Protein AF-A0A954I338-F1 (afdb_monomer)

Secondary structure (DSSP, 8-state):
------PPPPS--TTS---GGGS----THHHHHHHHHHHHHHHHHHHHHHHHHHHHHHHHHHHHHHHHHHHHHHHH-TTSS-SPPPPTTHHHHHHHHHHHHHHHHHHHHHHHHHHHHHHTTT--HHHHHHHHHHHHHHTTSTTTHHHHHHHHHHHHHHHH-HHHHHHHHHHHTT--HHHHHHHHHS--

Mean predicted aligned error: 9.6 Å

Sequence (188 aa):
MDGNDFGPPPEHNPFAAPRETQMTAANPMGLTGHVKVIGILMMVQGGLVAFMGLGMFAVAVFMFYMFQDLVQQQNANPNAFGGPGPPGGFEWFIPAMYSLMGVFLIGLAVMSIHAGARMTRFQSRTYGVVALSVGMLASLTCYCAPTSIALLIYGLIVLMNEPVQRAFRLVQDGASVEEMERAMRMPG

Nearest PDB structures (foldseek):
  7nsu-assembly1_D  TM=3.840E-01  e=4.206E+00  Escherichia coli
  3ja6-assembly1_I  TM=3.153E-01  e=2.268E+00  Escherichia coli
  2b5u-assembly2_C  TM=3.062E-01  e=2.933E+00  Escherichia coli
  6h2f-assembly1_D  TM=2.932E-01  e=3.794E+00  Aeromonas hydrophila subsp. hydrophila AL09-71
  3zx6-assembly1_B  TM=2.069E-01  e=2.268E+00  Archaeoglobus fulgidus DSM 4304

Radius of gyration: 28.79 Å; Cα contacts (8 Å, |Δi|>4): 130; chains: 1; bounding box: 59×36×111 Å

Foldseek 3Di:
DPPPCPDDPPPDDVPPDPPPVPPDVPQLVVLVVVLLVLLVLLLVLLVVLLVVLVVLLVVLVVLVVVLVVVVVVCVVPVPPDVDDDDPPPVSVVVSVVSNVSSVVSNVLSVLSNVLSVVSNVLQDLVSLVVNLVSLVVVLVPVVSVVVSVVSNVSSVVSSPDPLSVVLSVCVVVVHDPVNSVVVSPDDD

pLDDT: mean 82.21, std 11.26, range [49.06, 96.38]

Structure (mmCIF, N/CA/C/O backbone):
data_AF-A0A954I338-F1
#
_entry.id   AF-A0A954I338-F1
#
loop_
_atom_site.group_PDB
_atom_site.id
_atom_site.type_symbol
_atom_site.label_atom_id
_atom_site.label_alt_id
_atom_site.label_comp_id
_atom_site.label_asym_id
_atom_site.label_entity_id
_atom_site.label_seq_id
_atom_site.pdbx_PDB_ins_code
_atom_site.Cartn_x
_atom_site.Cartn_y
_atom_site.Cartn_z
_atom_site.occupancy
_atom_site.B_iso_or_equiv
_atom_site.auth_seq_id
_atom_site.auth_comp_id
_atom_site.auth_asym_id
_atom_site.auth_atom_id
_atom_site.pdbx_PDB_model_num
ATOM 1 N N . MET A 1 1 ? 1.990 4.165 75.186 1.00 49.97 1 MET A N 1
ATOM 2 C CA . MET A 1 1 ? 2.383 5.496 74.676 1.00 49.97 1 MET A CA 1
ATOM 3 C C . MET A 1 1 ? 2.081 5.454 73.195 1.00 49.97 1 MET A C 1
ATOM 5 O O . MET A 1 1 ? 2.945 5.098 72.407 1.00 49.97 1 MET A O 1
ATOM 9 N N . ASP A 1 2 ? 0.821 5.704 72.855 1.00 52.31 2 ASP A N 1
ATOM 10 C CA . ASP A 1 2 ? 0.303 5.522 71.500 1.00 52.31 2 ASP A CA 1
ATOM 11 C C . ASP A 1 2 ? 0.321 6.885 70.815 1.00 52.31 2 ASP A C 1
ATOM 13 O O . ASP A 1 2 ? -0.617 7.669 70.89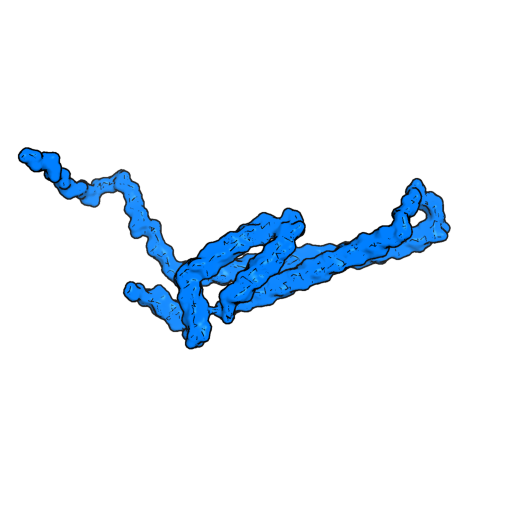3 1.00 52.31 2 ASP A O 1
ATOM 17 N N . GLY A 1 3 ? 1.488 7.220 70.266 1.00 57.88 3 GLY A N 1
ATOM 18 C CA . GLY A 1 3 ? 1.794 8.529 69.697 1.00 57.88 3 GLY A CA 1
ATOM 19 C C . GLY A 1 3 ? 1.644 8.568 68.184 1.00 57.88 3 GLY A C 1
ATOM 20 O O . GLY A 1 3 ? 2.624 8.854 67.515 1.00 57.88 3 GLY A O 1
ATOM 21 N N . ASN A 1 4 ? 0.455 8.280 67.651 1.00 64.38 4 ASN A N 1
ATOM 22 C CA . ASN A 1 4 ? 0.131 8.485 66.233 1.00 64.38 4 ASN A CA 1
ATOM 23 C C . ASN A 1 4 ? -1.295 9.037 66.089 1.00 64.38 4 ASN A C 1
ATOM 25 O O . ASN A 1 4 ? -2.149 8.434 65.447 1.00 64.38 4 ASN A O 1
ATOM 29 N N . ASP A 1 5 ? -1.547 10.190 66.706 1.00 66.25 5 ASP A N 1
ATOM 30 C CA . ASP A 1 5 ? -2.744 10.995 66.451 1.00 66.25 5 ASP A CA 1
ATOM 31 C C . ASP A 1 5 ? -2.420 12.021 65.355 1.00 66.25 5 ASP A C 1
ATOM 33 O O . ASP A 1 5 ? -2.218 13.213 65.593 1.00 66.25 5 ASP A O 1
ATOM 37 N N . PHE A 1 6 ? -2.246 11.521 64.129 1.00 68.00 6 PHE A N 1
ATOM 38 C CA . PHE A 1 6 ? -2.236 12.378 62.951 1.00 68.00 6 PHE A CA 1
ATOM 39 C C . PHE A 1 6 ? -3.692 12.700 62.635 1.00 68.00 6 PHE A C 1
ATOM 41 O O . PHE A 1 6 ? -4.396 11.900 62.018 1.00 68.00 6 PHE A O 1
ATOM 48 N N . GLY A 1 7 ? -4.137 13.863 63.111 1.00 74.44 7 GLY A N 1
ATOM 49 C CA . GLY A 1 7 ? -5.461 14.397 62.819 1.00 74.44 7 GLY A CA 1
ATOM 50 C C . GLY A 1 7 ? -5.768 14.400 61.314 1.00 74.44 7 GLY A C 1
ATOM 51 O O . GLY A 1 7 ? -4.854 14.335 60.483 1.00 74.44 7 GLY A O 1
ATOM 52 N N . PRO A 1 8 ? -7.059 14.461 60.943 1.00 76.44 8 PRO A N 1
ATOM 53 C CA . PRO A 1 8 ? -7.469 14.396 59.550 1.00 76.44 8 PRO A CA 1
ATOM 54 C C . PRO A 1 8 ? -6.736 15.475 58.739 1.00 76.44 8 PRO A C 1
ATOM 56 O O . PRO A 1 8 ? -6.623 16.616 59.200 1.00 76.44 8 PRO A O 1
ATOM 59 N N . PRO A 1 9 ? -6.203 15.130 57.554 1.00 69.94 9 PRO A N 1
ATOM 60 C CA . PRO A 1 9 ? -5.480 16.088 56.738 1.00 69.94 9 PRO A CA 1
ATOM 61 C C . PRO A 1 9 ? -6.384 17.293 56.433 1.00 69.94 9 PRO A C 1
ATOM 63 O O . PRO A 1 9 ? -7.580 17.107 56.190 1.00 69.94 9 PRO A O 1
ATOM 66 N N . PRO A 1 10 ? -5.837 18.523 56.446 1.00 70.44 10 PRO A N 1
ATOM 67 C CA . PRO A 1 10 ? -6.611 19.730 56.198 1.00 70.44 10 PRO A CA 1
ATOM 68 C C . PRO A 1 10 ? -7.316 19.635 54.842 1.00 70.44 10 PRO A C 1
ATOM 70 O O . PRO A 1 10 ? -6.694 19.359 53.815 1.00 70.44 10 PRO A O 1
ATOM 73 N N . GLU A 1 11 ? -8.628 19.872 54.859 1.00 75.19 11 GLU A N 1
ATOM 74 C CA . GLU A 1 11 ? -9.567 19.640 53.750 1.00 75.19 11 GLU A CA 1
ATOM 75 C C . GLU A 1 11 ? -9.272 20.500 52.506 1.00 75.19 11 GLU A C 1
ATOM 77 O O . GLU A 1 11 ? -9.770 20.244 51.411 1.00 75.19 11 GLU A O 1
ATOM 82 N N . HIS A 1 12 ? -8.409 21.504 52.653 1.00 76.62 12 HIS A N 1
ATOM 83 C CA . HIS A 1 12 ? -8.066 22.448 51.606 1.00 76.62 12 HIS A CA 1
ATOM 84 C C . HIS A 1 12 ? -6.550 22.653 51.535 1.00 76.62 12 HIS A C 1
ATOM 86 O O . HIS A 1 12 ? -6.007 23.610 52.084 1.00 76.62 12 HIS A O 1
ATOM 92 N N . ASN A 1 13 ? -5.847 21.734 50.867 1.00 78.75 13 ASN A N 1
ATOM 93 C CA . ASN A 1 13 ? -4.453 21.942 50.486 1.00 78.75 13 ASN A CA 1
ATOM 94 C C . ASN A 1 13 ? -4.388 22.416 49.019 1.00 78.75 13 ASN A C 1
ATOM 96 O O . ASN A 1 13 ? -4.509 21.584 48.117 1.00 78.75 13 ASN A O 1
ATOM 100 N N . PRO A 1 14 ? -4.175 23.719 48.756 1.00 75.19 14 PRO A N 1
ATOM 101 C CA . PRO A 1 14 ? -4.086 24.266 47.398 1.00 75.19 14 PRO A CA 1
ATOM 102 C C . PRO A 1 14 ? -2.833 23.805 46.632 1.00 75.19 14 PRO A C 1
ATOM 104 O O . PRO A 1 14 ? -2.740 24.028 45.429 1.00 75.19 14 PRO A O 1
ATOM 107 N N . PHE A 1 15 ? -1.888 23.148 47.313 1.00 73.19 15 PHE A N 1
ATOM 108 C CA . PHE A 1 15 ? -0.693 22.536 46.727 1.00 73.19 15 PHE A CA 1
ATOM 109 C C . PHE A 1 15 ? -0.765 21.005 46.688 1.00 73.19 15 PHE A C 1
ATOM 111 O O . PHE A 1 15 ? 0.232 20.354 46.373 1.00 73.19 15 PHE A O 1
ATOM 118 N N . ALA A 1 16 ? -1.916 20.403 47.010 1.00 71.00 16 ALA A N 1
ATOM 119 C CA . ALA A 1 16 ? -2.114 18.990 46.730 1.00 71.00 16 ALA A CA 1
ATOM 120 C C . ALA A 1 16 ? -1.969 18.784 45.219 1.00 71.00 16 ALA A C 1
ATOM 122 O O . ALA A 1 16 ? -2.628 19.474 44.436 1.00 71.00 16 ALA A O 1
ATOM 123 N N . ALA A 1 17 ? -1.102 17.848 44.816 1.00 64.44 17 ALA A N 1
ATOM 124 C CA . ALA A 1 17 ? -1.032 17.422 43.426 1.00 64.44 17 ALA A CA 1
ATOM 125 C C . ALA A 1 17 ? -2.469 17.148 42.952 1.00 64.44 17 ALA A C 1
ATOM 127 O O . ALA A 1 17 ? -3.217 16.509 43.708 1.00 64.44 17 ALA A O 1
ATOM 128 N N . PRO A 1 18 ? -2.887 17.662 41.776 1.00 61.44 18 PRO A N 1
ATOM 129 C CA . PRO A 1 18 ? -4.212 17.393 41.241 1.00 61.44 18 PRO A CA 1
ATOM 130 C C . PRO A 1 18 ? -4.467 15.900 41.385 1.00 61.44 18 PRO A C 1
ATOM 132 O O . PRO A 1 18 ? -3.672 15.106 40.883 1.00 61.44 18 PRO A O 1
ATOM 135 N N . ARG A 1 19 ? -5.487 15.517 42.164 1.00 57.59 19 ARG A N 1
ATOM 136 C CA . ARG A 1 19 ? -5.787 14.104 42.401 1.00 57.59 19 ARG A CA 1
ATOM 137 C C . ARG A 1 19 ? -5.846 13.431 41.030 1.00 57.59 19 ARG A C 1
ATOM 139 O O . ARG A 1 19 ? -6.712 13.770 40.225 1.00 57.59 19 ARG A O 1
ATOM 146 N N . GLU A 1 20 ? -4.942 12.485 40.771 1.00 53.25 20 GLU A N 1
ATOM 147 C CA . GLU A 1 20 ? -4.900 11.706 39.520 1.00 53.25 20 GLU A CA 1
ATOM 148 C C . GLU A 1 20 ? -6.253 11.043 39.208 1.00 53.25 20 GLU A C 1
ATOM 150 O O . GLU A 1 20 ? -6.546 10.703 38.068 1.00 53.25 20 GLU A O 1
ATOM 155 N N . THR A 1 21 ? -7.139 10.962 40.201 1.00 52.84 21 THR A N 1
ATOM 156 C CA . THR A 1 21 ? -8.540 10.547 40.106 1.00 52.84 21 THR A CA 1
ATOM 157 C C . THR A 1 21 ? -9.407 11.394 39.158 1.00 52.84 21 THR A C 1
ATOM 159 O O . THR A 1 21 ? -10.549 11.022 38.898 1.00 52.84 21 THR A O 1
ATOM 162 N N . GLN A 1 22 ? -8.902 12.515 38.632 1.00 49.06 22 GLN A N 1
ATOM 163 C CA . GLN A 1 22 ? -9.589 13.351 37.640 1.00 49.06 22 GLN A CA 1
ATOM 164 C C . GLN A 1 22 ? -8.770 13.660 36.379 1.00 49.06 22 GLN A C 1
ATOM 166 O O . GLN A 1 22 ? -9.199 14.485 35.568 1.00 49.06 22 GLN A O 1
ATOM 171 N N . MET A 1 23 ? -7.695 12.913 36.092 1.00 50.44 23 MET A N 1
ATOM 172 C CA . MET A 1 23 ? -7.423 12.609 34.683 1.00 50.44 23 MET A CA 1
ATOM 173 C C . MET A 1 23 ? -8.509 11.641 34.238 1.00 50.44 23 MET A C 1
ATOM 175 O O . MET A 1 23 ? -8.325 10.436 34.251 1.00 50.44 23 MET A O 1
ATOM 179 N N . THR A 1 24 ? -9.669 12.244 33.963 1.00 50.09 24 THR A N 1
ATOM 180 C CA . THR A 1 24 ? -10.805 11.757 33.194 1.00 50.09 24 THR A CA 1
ATOM 181 C C . THR A 1 24 ? -10.938 10.240 33.175 1.00 50.09 24 THR A C 1
ATOM 183 O O . THR A 1 24 ? -10.159 9.541 32.535 1.00 50.09 24 THR A O 1
ATOM 186 N N . ALA A 1 25 ? -12.043 9.738 33.732 1.00 51.81 25 ALA A N 1
ATOM 187 C CA . ALA A 1 25 ? -12.770 8.672 33.059 1.00 51.81 25 ALA A CA 1
ATOM 188 C C . ALA A 1 25 ? -12.932 9.117 31.596 1.00 51.81 25 ALA A C 1
ATOM 190 O O . ALA A 1 25 ? -13.860 9.848 31.251 1.00 51.81 25 ALA A O 1
ATOM 191 N N . ALA A 1 26 ? -11.913 8.827 30.784 1.00 55.72 26 ALA A N 1
ATOM 192 C CA . ALA A 1 26 ? -11.808 9.197 29.399 1.00 55.72 26 ALA A CA 1
ATOM 193 C C . ALA A 1 26 ? -13.026 8.540 28.803 1.00 55.72 26 ALA A C 1
ATOM 195 O O . ALA A 1 26 ? -13.129 7.315 28.834 1.00 55.72 26 ALA A O 1
ATOM 196 N N . ASN A 1 27 ? -13.991 9.388 28.447 1.00 56.09 27 ASN A N 1
ATOM 197 C CA . ASN A 1 27 ? -15.335 9.022 28.047 1.00 56.09 27 ASN A CA 1
ATOM 198 C C . ASN A 1 27 ? -15.243 7.689 27.290 1.00 56.09 27 ASN A C 1
ATOM 200 O O . ASN A 1 27 ? -14.584 7.678 26.250 1.00 56.09 27 ASN A O 1
ATOM 204 N N . PRO A 1 28 ? -15.757 6.556 27.806 1.00 55.78 28 PRO A N 1
ATOM 205 C CA . PRO A 1 28 ? -15.466 5.235 27.233 1.00 55.78 28 PRO A CA 1
ATOM 206 C C . PRO A 1 28 ? -15.895 5.142 25.757 1.00 55.78 28 PRO A C 1
ATOM 208 O O . PRO A 1 28 ? -15.362 4.347 24.985 1.00 55.78 28 PRO A O 1
ATOM 211 N N . MET A 1 29 ? -16.778 6.051 25.329 1.00 55.59 29 MET A N 1
ATOM 212 C CA . MET A 1 29 ? -17.158 6.275 23.935 1.00 55.59 29 MET A CA 1
ATOM 213 C C . MET A 1 29 ? -16.014 6.809 23.041 1.00 55.59 29 MET A C 1
ATOM 215 O O . MET A 1 29 ? -15.978 6.503 21.850 1.00 55.59 29 MET A O 1
ATOM 219 N N . GLY A 1 30 ? -15.037 7.544 23.579 1.00 61.81 30 GLY A N 1
ATOM 220 C CA . GLY A 1 30 ? -13.923 8.149 22.836 1.00 61.81 30 GLY A CA 1
ATOM 221 C C . GLY A 1 30 ? -12.941 7.143 22.224 1.00 61.81 30 GLY A C 1
ATOM 222 O O . GLY A 1 30 ? -12.356 7.415 21.171 1.00 61.81 30 GLY A O 1
ATOM 223 N N . LEU A 1 31 ? -12.804 5.949 22.815 1.00 69.00 31 LEU A N 1
ATOM 224 C CA . LEU A 1 31 ? -11.935 4.901 22.267 1.00 69.00 31 LEU A CA 1
ATOM 225 C C . LEU A 1 31 ? -12.522 4.212 21.031 1.00 69.00 31 LEU A C 1
ATOM 227 O O . LEU A 1 31 ? -11.775 3.802 20.147 1.00 69.00 31 LEU A O 1
ATOM 231 N N . THR A 1 32 ? -13.846 4.120 20.908 1.00 69.69 32 THR A N 1
ATOM 232 C CA . THR A 1 32 ? -14.458 3.555 19.690 1.00 69.69 32 THR A CA 1
ATOM 233 C C . THR A 1 32 ? -14.261 4.469 18.479 1.00 69.69 32 THR A C 1
ATOM 235 O O . THR A 1 32 ? -14.070 3.989 17.359 1.00 69.69 32 THR A O 1
ATOM 238 N N . GLY A 1 33 ? -14.176 5.785 18.709 1.00 76.69 33 GLY A N 1
ATOM 239 C CA . GLY A 1 33 ? -13.801 6.765 17.691 1.00 76.69 33 GLY A CA 1
ATOM 240 C C . GLY A 1 33 ? -12.395 6.541 17.122 1.00 76.69 33 GLY A C 1
ATOM 241 O O . GLY A 1 33 ? -12.183 6.746 15.927 1.00 76.69 33 GLY A O 1
ATOM 242 N N . HIS A 1 34 ? -11.454 6.035 17.928 1.00 81.19 34 HIS A N 1
ATOM 243 C CA . HIS A 1 34 ? -10.084 5.755 17.480 1.00 81.19 34 HIS A CA 1
ATOM 244 C C . HIS A 1 34 ? -10.013 4.661 16.408 1.00 81.19 34 HIS A C 1
ATOM 246 O O . HIS A 1 34 ? -9.170 4.734 15.514 1.00 81.19 34 HIS A O 1
ATOM 252 N N . VAL A 1 35 ? -10.926 3.684 16.422 1.00 79.94 35 VAL A N 1
ATOM 253 C CA . VAL A 1 35 ? -10.952 2.623 15.398 1.00 79.94 35 VAL A CA 1
ATOM 254 C C . VAL A 1 35 ? -11.208 3.211 14.006 1.00 79.94 35 VAL A C 1
ATOM 256 O O . VAL A 1 35 ? -10.574 2.800 13.032 1.00 79.94 35 VAL A O 1
ATOM 259 N N . LYS A 1 36 ? -12.076 4.229 13.906 1.00 83.88 36 LYS A N 1
ATOM 260 C CA . LYS A 1 36 ? -12.317 4.945 12.643 1.00 83.88 36 LYS A CA 1
ATOM 261 C C . LYS A 1 36 ? -11.076 5.705 12.180 1.00 83.88 36 LYS A C 1
ATOM 263 O O . LYS A 1 36 ? -10.766 5.667 10.993 1.00 83.88 36 LYS A O 1
ATOM 268 N N . VAL A 1 37 ? -10.348 6.339 13.102 1.00 86.81 37 VAL A N 1
ATOM 269 C CA . VAL A 1 37 ? -9.094 7.047 12.787 1.00 86.81 37 VAL A CA 1
ATOM 270 C C . VAL A 1 37 ? -8.067 6.079 12.197 1.00 86.81 37 VAL A C 1
ATOM 272 O O . VAL A 1 37 ? -7.495 6.370 11.152 1.00 86.81 37 VAL A O 1
ATOM 275 N N . ILE A 1 38 ? -7.897 4.895 12.792 1.00 84.81 38 ILE A N 1
ATOM 276 C CA . ILE A 1 38 ? -6.990 3.858 12.270 1.00 84.81 38 ILE A CA 1
ATOM 277 C C . ILE A 1 38 ? -7.399 3.419 10.866 1.00 84.81 38 ILE A C 1
ATOM 279 O O . ILE A 1 38 ? -6.548 3.326 9.984 1.00 84.81 38 ILE A O 1
ATOM 283 N N . GLY A 1 39 ? -8.696 3.189 10.642 1.00 85.06 39 GLY A N 1
ATOM 284 C CA . GLY A 1 39 ? -9.215 2.829 9.323 1.00 85.06 39 GLY A CA 1
ATOM 285 C C . GLY A 1 39 ? -8.897 3.886 8.261 1.00 85.06 39 GLY A C 1
ATOM 286 O O . GLY A 1 39 ? -8.438 3.542 7.173 1.00 85.06 39 GLY A O 1
ATOM 287 N N . ILE A 1 40 ? -9.069 5.171 8.593 1.00 88.38 40 ILE A N 1
ATOM 288 C CA . ILE A 1 40 ? -8.736 6.292 7.699 1.00 88.38 40 ILE A CA 1
ATOM 289 C C . ILE A 1 40 ? -7.229 6.343 7.436 1.00 88.38 40 ILE A C 1
ATOM 291 O O . ILE A 1 40 ? -6.819 6.443 6.282 1.00 88.38 40 ILE A O 1
ATOM 295 N N . LEU A 1 41 ? -6.397 6.227 8.473 1.00 86.88 41 LEU A N 1
ATOM 296 C CA . LEU A 1 41 ? -4.940 6.234 8.320 1.00 86.88 41 LEU A CA 1
ATOM 297 C C . LEU A 1 41 ? -4.451 5.076 7.437 1.00 86.88 41 LEU A C 1
ATOM 299 O O . LEU A 1 41 ? -3.587 5.282 6.586 1.00 86.88 41 LEU A O 1
ATOM 303 N N . MET A 1 42 ? -5.050 3.888 7.567 1.00 86.00 42 MET A N 1
ATOM 304 C CA . MET A 1 42 ? -4.780 2.753 6.678 1.00 86.00 42 MET A CA 1
ATOM 305 C C . MET A 1 42 ? -5.172 3.037 5.225 1.00 86.00 42 MET A C 1
ATOM 307 O O . MET A 1 42 ? -4.415 2.698 4.316 1.00 86.00 42 MET A O 1
ATOM 3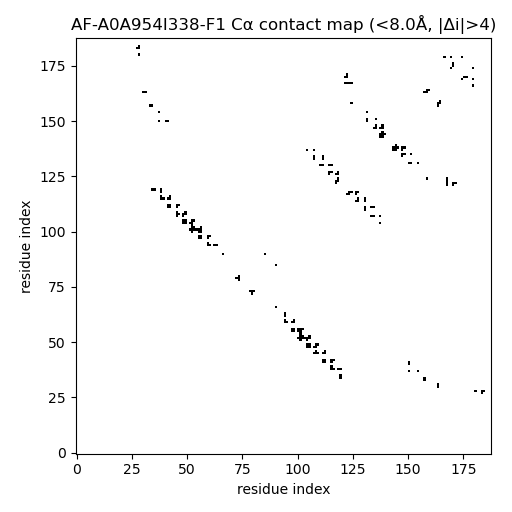11 N N . MET A 1 43 ? -6.324 3.674 4.988 1.00 89.06 43 MET A N 1
ATOM 312 C CA . MET A 1 43 ? -6.735 4.063 3.635 1.00 89.06 43 MET A CA 1
ATOM 313 C C . MET A 1 43 ? -5.785 5.096 3.027 1.00 89.06 43 MET A C 1
ATOM 315 O O . MET A 1 43 ? -5.405 4.956 1.867 1.00 89.06 43 MET A O 1
ATOM 319 N N . VAL A 1 44 ? -5.369 6.100 3.805 1.00 91.12 44 VAL A N 1
ATOM 320 C CA . VAL A 1 44 ? -4.421 7.133 3.358 1.00 91.12 44 VAL A CA 1
ATOM 321 C C . VAL A 1 44 ? -3.067 6.510 3.030 1.00 91.12 44 VAL A C 1
ATOM 323 O O . VAL A 1 44 ? -2.523 6.770 1.959 1.00 91.12 44 VAL A O 1
ATOM 326 N N . GLN A 1 45 ? -2.545 5.638 3.896 1.00 89.00 45 GLN A N 1
ATOM 327 C CA . GLN A 1 45 ? -1.296 4.928 3.625 1.00 89.00 45 GLN A CA 1
ATOM 328 C C . GLN A 1 45 ? -1.412 4.035 2.383 1.00 89.00 45 GLN A C 1
ATOM 330 O O . GLN A 1 45 ? -0.530 4.074 1.527 1.00 89.00 45 GLN A O 1
ATOM 335 N N . GLY A 1 46 ? -2.511 3.289 2.235 1.00 89.44 46 GLY A N 1
ATOM 336 C CA . GLY A 1 46 ? -2.787 2.512 1.026 1.00 89.44 46 GLY A CA 1
ATOM 337 C C . GLY A 1 46 ? -2.826 3.387 -0.230 1.00 89.44 46 GLY A C 1
ATOM 338 O O . GLY A 1 46 ? -2.234 3.028 -1.241 1.00 89.44 46 GLY A O 1
ATOM 339 N N . GLY A 1 47 ? -3.438 4.571 -0.153 1.00 92.00 47 GLY A N 1
ATOM 340 C CA . GLY A 1 47 ? -3.466 5.546 -1.245 1.00 92.00 47 GLY A CA 1
ATOM 341 C C . GLY A 1 47 ? -2.080 6.073 -1.627 1.00 92.00 47 GLY A C 1
ATOM 342 O O . GLY A 1 47 ? -1.751 6.127 -2.810 1.00 92.00 47 GLY A O 1
ATOM 343 N N . LEU A 1 48 ? -1.235 6.399 -0.645 1.00 90.75 48 LEU A N 1
ATOM 344 C CA . LEU A 1 48 ? 0.146 6.834 -0.891 1.00 90.75 48 LEU A CA 1
ATOM 345 C C . LEU A 1 48 ? 0.989 5.721 -1.534 1.00 90.75 48 LEU A C 1
ATOM 347 O O . LEU A 1 48 ? 1.728 5.982 -2.483 1.00 90.75 48 LEU A O 1
ATOM 351 N N . VAL A 1 49 ? 0.837 4.474 -1.072 1.00 90.25 49 VAL A N 1
ATOM 352 C CA . VAL A 1 49 ? 1.510 3.307 -1.669 1.00 90.25 49 VAL A CA 1
ATOM 353 C C . VAL A 1 49 ? 0.999 3.048 -3.089 1.00 90.25 49 VAL A C 1
ATOM 355 O O . VAL A 1 49 ? 1.807 2.768 -3.974 1.00 90.25 49 VAL A O 1
ATOM 358 N N . ALA A 1 50 ? -0.306 3.207 -3.344 1.00 94.12 50 ALA A N 1
ATOM 359 C CA . ALA A 1 50 ? -0.871 3.108 -4.691 1.00 94.12 50 ALA A CA 1
ATOM 360 C C . ALA A 1 50 ? -0.257 4.154 -5.626 1.00 94.12 50 ALA A C 1
ATOM 362 O O . ALA A 1 50 ? 0.137 3.820 -6.740 1.00 94.12 50 ALA A O 1
ATOM 363 N N . PHE A 1 51 ? -0.146 5.403 -5.166 1.00 94.75 51 PHE A N 1
ATOM 364 C CA . PHE A 1 51 ? 0.421 6.494 -5.955 1.00 94.75 51 PHE A CA 1
ATOM 365 C C . PHE A 1 51 ? 1.903 6.256 -6.271 1.00 94.75 51 PHE A C 1
ATOM 367 O O . PHE A 1 51 ? 2.329 6.428 -7.411 1.00 94.75 51 PHE A O 1
ATOM 374 N N . MET A 1 52 ? 2.677 5.783 -5.290 1.00 92.25 52 MET A N 1
ATOM 375 C CA . MET A 1 52 ? 4.076 5.397 -5.487 1.00 92.25 52 MET A CA 1
ATOM 376 C C . MET A 1 52 ? 4.217 4.224 -6.468 1.00 92.25 52 MET A C 1
ATOM 378 O O . MET A 1 52 ? 5.035 4.290 -7.384 1.00 92.25 52 MET A O 1
ATOM 382 N N . GLY A 1 53 ? 3.409 3.170 -6.310 1.00 93.00 53 GLY A N 1
ATOM 383 C CA . GLY A 1 53 ? 3.405 2.011 -7.208 1.00 93.00 53 GLY A CA 1
ATOM 384 C C . GLY A 1 53 ? 3.020 2.387 -8.639 1.00 93.00 53 GLY A C 1
ATOM 385 O O . GLY A 1 53 ? 3.676 1.957 -9.586 1.00 93.00 53 GLY A O 1
ATOM 386 N N . LEU A 1 54 ? 2.021 3.260 -8.795 1.00 95.81 54 LEU A N 1
ATOM 387 C CA . LEU A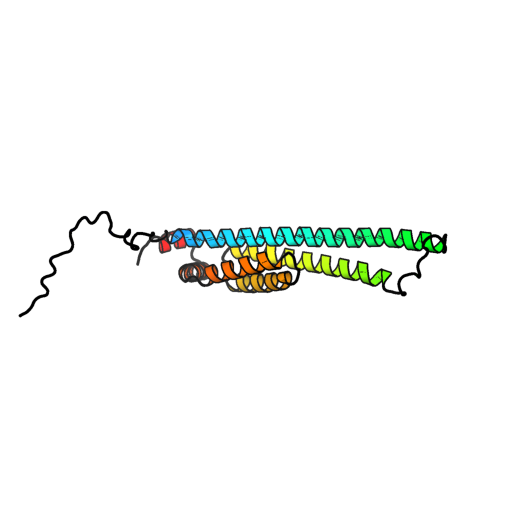 1 54 ? 1.613 3.811 -10.086 1.00 95.81 54 LEU A CA 1
ATOM 388 C C . LEU A 1 54 ? 2.725 4.657 -10.718 1.00 95.81 54 LEU A C 1
ATOM 390 O O . LEU A 1 54 ? 2.999 4.506 -11.905 1.00 95.81 54 LEU A O 1
ATOM 394 N N . GLY A 1 55 ? 3.398 5.501 -9.931 1.00 94.75 55 GLY A N 1
ATOM 395 C CA . GLY A 1 55 ? 4.549 6.281 -10.384 1.00 94.75 55 GLY A CA 1
ATOM 396 C C . GLY A 1 55 ? 5.703 5.394 -10.857 1.00 94.75 55 GLY A C 1
ATOM 397 O O . GLY A 1 55 ? 6.227 5.603 -11.948 1.00 94.75 55 GLY A O 1
ATOM 398 N N . MET A 1 56 ? 6.053 4.353 -10.094 1.00 93.19 56 MET A N 1
ATOM 399 C CA . MET A 1 56 ? 7.073 3.376 -10.499 1.00 93.19 56 MET A CA 1
ATOM 400 C C . MET A 1 56 ? 6.683 2.617 -11.768 1.00 93.19 56 MET A C 1
ATOM 402 O O . MET A 1 56 ? 7.522 2.419 -12.644 1.00 93.19 56 MET A O 1
ATOM 406 N N . PHE A 1 57 ? 5.414 2.229 -11.896 1.00 95.94 57 PHE A N 1
ATOM 407 C CA . PHE A 1 57 ? 4.912 1.582 -13.103 1.00 95.94 57 PHE A CA 1
ATOM 408 C C . PHE A 1 57 ? 4.985 2.517 -14.320 1.00 95.94 57 PHE A C 1
ATOM 410 O O . PHE A 1 57 ? 5.458 2.110 -15.379 1.00 95.94 57 PHE A O 1
ATOM 417 N N . ALA A 1 58 ? 4.595 3.786 -14.164 1.00 96.19 58 ALA A N 1
ATOM 418 C CA . ALA A 1 58 ? 4.694 4.791 -15.220 1.00 96.19 58 ALA A CA 1
ATOM 419 C C . ALA A 1 58 ? 6.150 5.029 -15.652 1.00 96.19 58 ALA A C 1
ATOM 421 O O . ALA A 1 58 ? 6.428 5.075 -16.850 1.00 96.19 58 ALA A O 1
ATOM 422 N N . VAL A 1 59 ? 7.088 5.109 -14.700 1.00 94.81 59 VAL A N 1
ATOM 423 C CA . VAL A 1 59 ? 8.528 5.206 -14.992 1.00 94.81 59 VAL A CA 1
ATOM 424 C C . VAL A 1 59 ? 9.025 3.964 -15.729 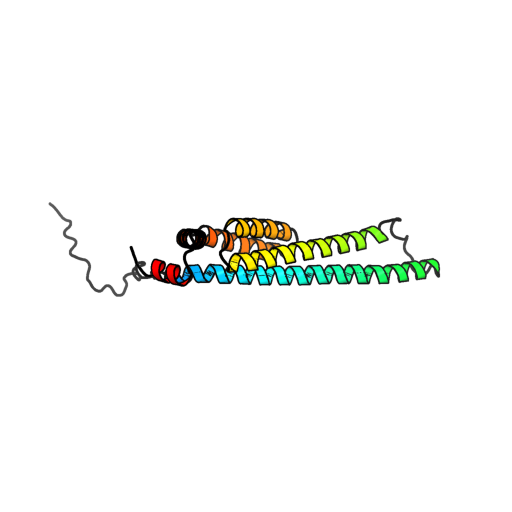1.00 94.81 59 VAL A C 1
ATOM 426 O O . VAL A 1 59 ? 9.766 4.106 -16.695 1.00 94.81 59 VAL A O 1
ATOM 429 N N . ALA A 1 60 ? 8.595 2.760 -15.341 1.00 95.69 60 ALA A N 1
ATOM 430 C CA . ALA A 1 60 ? 8.977 1.529 -16.034 1.00 95.69 60 ALA A CA 1
ATOM 431 C C . ALA A 1 60 ? 8.501 1.522 -17.498 1.00 95.69 60 ALA A C 1
ATOM 433 O O . ALA A 1 60 ? 9.277 1.198 -18.396 1.00 95.69 60 ALA A O 1
ATOM 434 N N . VAL A 1 61 ? 7.254 1.939 -17.750 1.00 95.50 61 VAL A N 1
ATOM 435 C CA . VAL A 1 61 ? 6.699 2.075 -19.108 1.00 95.50 61 VAL A CA 1
ATOM 436 C C . VAL A 1 61 ? 7.448 3.149 -19.902 1.00 95.50 61 VAL A C 1
ATOM 438 O O . VAL A 1 61 ? 7.802 2.926 -21.056 1.00 95.50 61 VAL A O 1
ATOM 441 N N . PHE A 1 62 ? 7.741 4.296 -19.288 1.00 96.38 62 PHE A N 1
ATOM 442 C CA . PHE A 1 62 ? 8.495 5.370 -19.932 1.00 96.38 62 PHE A CA 1
ATOM 443 C C . PHE A 1 62 ? 9.928 4.941 -20.286 1.00 96.38 62 PHE A C 1
ATOM 445 O O . PHE A 1 62 ? 10.366 5.139 -21.419 1.00 96.38 62 PHE A O 1
ATOM 452 N N . MET A 1 63 ? 10.639 4.295 -19.354 1.00 94.00 63 MET A N 1
ATOM 453 C CA . MET A 1 63 ? 11.973 3.744 -19.604 1.00 94.00 63 MET A CA 1
ATOM 454 C C . MET A 1 63 ? 11.947 2.702 -20.719 1.00 94.00 63 MET A C 1
ATOM 456 O O . MET A 1 63 ? 12.872 2.679 -21.522 1.00 94.00 63 MET A O 1
ATOM 460 N N . PHE A 1 64 ? 10.899 1.879 -20.805 1.00 93.56 64 PHE A N 1
ATOM 461 C CA . PHE A 1 64 ? 10.756 0.895 -21.875 1.00 93.56 64 PHE A CA 1
ATOM 462 C C . PHE A 1 64 ? 10.718 1.553 -23.264 1.00 93.56 64 PHE A C 1
ATOM 464 O O . PHE A 1 64 ? 11.469 1.147 -24.148 1.00 93.56 64 PHE A O 1
ATOM 471 N N . TYR A 1 65 ? 9.918 2.611 -23.446 1.00 95.06 65 TYR A N 1
ATOM 472 C CA . TYR A 1 65 ? 9.884 3.359 -24.710 1.00 95.06 65 TYR A CA 1
ATOM 473 C C . TYR A 1 65 ? 11.207 4.076 -25.007 1.00 95.06 65 TYR A C 1
ATOM 475 O O . TYR A 1 65 ? 11.681 4.047 -26.141 1.00 95.06 65 TYR A O 1
ATOM 483 N N . MET A 1 66 ? 11.832 4.679 -23.991 1.00 93.69 66 MET A N 1
ATOM 484 C CA . MET A 1 66 ? 13.113 5.373 -24.152 1.00 93.69 66 MET A CA 1
ATOM 485 C C . MET A 1 66 ? 14.250 4.410 -24.534 1.00 93.69 66 MET A C 1
ATOM 487 O O . MET A 1 66 ? 15.083 4.742 -25.374 1.00 93.69 66 MET A O 1
ATOM 491 N N . PHE A 1 67 ? 14.280 3.206 -23.954 1.00 90.69 67 PHE A N 1
ATOM 492 C CA . PHE A 1 67 ? 15.281 2.189 -24.287 1.00 90.69 67 PHE A CA 1
ATOM 493 C C . PHE A 1 67 ? 15.150 1.695 -25.728 1.00 90.69 67 PHE A C 1
ATOM 495 O O . PHE A 1 67 ? 16.169 1.482 -26.379 1.00 90.69 67 PHE A O 1
ATOM 502 N N . GLN A 1 68 ? 13.928 1.543 -26.248 1.00 91.25 68 GLN A N 1
ATOM 503 C CA . GLN A 1 68 ? 13.731 1.150 -27.646 1.00 91.25 68 GLN A CA 1
ATOM 504 C C . GLN A 1 68 ? 14.328 2.171 -28.621 1.00 91.25 68 GLN A C 1
ATOM 506 O O . GLN A 1 68 ? 14.991 1.774 -29.580 1.00 91.25 68 GLN A O 1
ATOM 511 N N . ASP A 1 69 ? 14.154 3.467 -28.346 1.00 92.19 69 ASP A N 1
ATOM 512 C CA . ASP A 1 69 ? 14.739 4.533 -29.164 1.00 92.19 69 ASP A CA 1
ATOM 513 C C . ASP A 1 69 ? 16.274 4.539 -29.069 1.00 92.19 69 ASP A C 1
ATOM 515 O O . ASP A 1 69 ? 16.963 4.610 -30.086 1.00 92.19 69 ASP A O 1
ATOM 519 N N . LEU A 1 70 ? 16.831 4.343 -27.867 1.00 88.81 70 LEU A N 1
ATOM 520 C CA . LEU A 1 70 ? 18.282 4.232 -27.675 1.00 88.81 70 LEU A CA 1
ATOM 521 C C . LEU A 1 70 ? 18.886 3.050 -28.442 1.00 88.81 70 LEU A C 1
ATOM 523 O O . LEU A 1 70 ? 19.903 3.210 -29.116 1.00 88.81 70 LEU A O 1
ATOM 527 N N . VAL A 1 71 ? 18.253 1.875 -28.378 1.00 87.88 71 VAL A N 1
ATOM 528 C CA . VAL A 1 71 ? 18.700 0.679 -29.110 1.00 87.88 71 VAL A CA 1
ATOM 529 C C . VAL A 1 71 ? 18.637 0.925 -30.619 1.00 87.88 71 VAL A C 1
ATOM 531 O O . VAL A 1 71 ? 19.552 0.545 -31.353 1.00 87.88 71 VAL A O 1
ATOM 534 N N . GLN A 1 72 ? 17.596 1.603 -31.104 1.00 91.00 72 GLN A N 1
ATOM 535 C CA . GLN A 1 72 ? 17.486 1.967 -32.514 1.00 91.00 72 GLN A CA 1
ATOM 536 C C . GLN A 1 72 ? 18.579 2.963 -32.939 1.00 91.00 72 GLN A C 1
ATOM 538 O O . GLN A 1 72 ? 19.190 2.781 -33.995 1.00 91.00 72 GLN A O 1
ATOM 543 N N . GLN A 1 73 ? 18.886 3.962 -32.108 1.00 89.62 73 GLN A N 1
ATOM 544 C CA . GLN A 1 73 ? 19.963 4.925 -32.359 1.00 89.62 73 GLN A CA 1
ATOM 545 C C . GLN A 1 73 ? 21.351 4.276 -32.319 1.00 89.62 73 GLN A C 1
ATOM 547 O O . GLN A 1 73 ? 22.193 4.589 -33.160 1.00 89.62 73 GLN A O 1
ATOM 552 N N . GLN A 1 74 ? 21.586 3.331 -31.406 1.00 87.94 74 GLN A N 1
ATOM 553 C CA . GLN A 1 74 ? 22.848 2.596 -31.314 1.00 87.94 74 GLN A CA 1
ATOM 554 C C . GLN A 1 74 ? 23.073 1.698 -32.538 1.00 87.94 74 GLN A C 1
ATOM 556 O O . GLN A 1 74 ? 24.192 1.618 -33.044 1.00 87.94 74 GLN A O 1
ATOM 561 N N . ASN A 1 75 ? 22.010 1.083 -33.067 1.00 87.19 75 ASN A N 1
ATOM 562 C CA . ASN A 1 75 ? 22.071 0.331 -34.323 1.00 87.19 75 ASN A CA 1
ATOM 563 C C . ASN A 1 75 ? 22.329 1.237 -35.538 1.00 87.19 75 ASN A C 1
ATOM 565 O O . ASN A 1 75 ? 22.982 0.813 -36.490 1.00 87.19 75 ASN A O 1
ATOM 569 N N . ALA A 1 76 ? 21.836 2.480 -35.515 1.00 92.94 76 ALA A N 1
ATOM 570 C CA . ALA A 1 76 ? 22.061 3.453 -36.583 1.00 92.94 76 ALA A CA 1
ATOM 571 C C . ALA A 1 76 ? 23.459 4.096 -36.527 1.00 92.94 76 ALA A C 1
ATOM 573 O O . ALA A 1 76 ? 24.032 4.411 -37.570 1.00 92.94 76 ALA A O 1
ATOM 574 N N . ASN A 1 77 ? 24.014 4.302 -35.330 1.00 92.56 77 ASN A N 1
ATOM 575 C CA . ASN A 1 77 ? 25.327 4.908 -35.142 1.00 92.56 77 ASN A CA 1
ATOM 576 C C . ASN A 1 77 ? 26.083 4.259 -33.964 1.00 92.56 77 ASN A C 1
ATOM 578 O O . ASN A 1 77 ? 26.012 4.754 -32.834 1.00 92.56 77 ASN A O 1
ATOM 582 N N . PRO A 1 78 ? 26.862 3.189 -34.213 1.00 84.00 78 PRO A N 1
ATOM 583 C CA . PRO A 1 78 ? 27.553 2.445 -33.157 1.00 84.00 78 PRO A CA 1
ATOM 584 C C . PRO A 1 78 ? 28.615 3.266 -32.405 1.00 84.00 78 PRO A C 1
ATOM 586 O O . PRO A 1 78 ? 29.051 2.857 -31.335 1.00 84.00 78 PRO A O 1
ATOM 589 N N . ASN A 1 79 ? 29.004 4.439 -32.920 1.00 88.06 79 ASN A N 1
ATOM 590 C CA . ASN A 1 79 ? 29.977 5.331 -32.284 1.00 88.06 79 ASN A CA 1
ATOM 591 C C . ASN A 1 79 ? 29.331 6.429 -31.416 1.00 88.06 79 ASN A C 1
ATOM 593 O O . ASN A 1 79 ? 30.052 7.190 -30.774 1.00 88.06 79 ASN A O 1
ATOM 597 N N . ALA A 1 80 ? 27.997 6.554 -31.406 1.00 83.31 80 ALA A N 1
ATOM 598 C CA . ALA A 1 80 ? 27.304 7.631 -30.690 1.00 83.31 80 ALA A CA 1
ATOM 599 C C . ALA A 1 80 ? 27.359 7.473 -29.159 1.00 83.31 80 ALA A C 1
ATOM 601 O O . ALA A 1 80 ? 27.332 8.467 -28.436 1.00 83.31 80 ALA A O 1
ATOM 602 N N . PHE A 1 81 ? 27.473 6.239 -28.662 1.00 79.00 81 PHE A N 1
ATOM 603 C CA . PHE A 1 81 ? 27.562 5.928 -27.237 1.00 79.00 81 PHE A CA 1
ATOM 604 C C . PHE A 1 81 ? 28.941 5.316 -26.952 1.00 79.00 81 PHE A C 1
ATOM 606 O O . PHE A 1 81 ? 29.154 4.122 -27.122 1.00 79.00 81 PHE A O 1
ATOM 613 N N . GLY A 1 82 ? 29.916 6.150 -26.574 1.00 75.12 82 GLY A N 1
ATOM 614 C CA . GLY A 1 82 ? 31.335 5.780 -26.421 1.00 75.12 82 GLY A CA 1
ATOM 615 C C . GLY A 1 82 ? 31.678 4.864 -25.235 1.00 75.12 82 GLY A C 1
ATOM 616 O O . GLY A 1 82 ? 32.795 4.931 -24.724 1.00 75.12 82 GLY A O 1
ATOM 617 N N . GLY A 1 83 ? 30.738 4.042 -24.765 1.00 81.75 83 GLY A N 1
ATOM 618 C CA . GLY A 1 83 ? 30.944 3.074 -23.691 1.00 81.75 83 GLY A CA 1
ATOM 619 C C . GLY A 1 83 ? 30.650 1.648 -24.166 1.00 81.75 83 GLY A C 1
ATOM 620 O O . GLY A 1 83 ? 29.769 1.465 -25.006 1.00 81.75 83 GLY A O 1
ATOM 621 N N . PRO A 1 84 ? 31.353 0.624 -23.646 1.00 79.00 84 PRO A N 1
ATOM 622 C CA . PRO A 1 84 ? 30.937 -0.759 -23.846 1.00 79.00 84 PRO A CA 1
ATOM 623 C C . PRO A 1 84 ? 29.486 -0.897 -23.373 1.00 79.00 84 PRO A C 1
ATOM 625 O O . PRO A 1 84 ? 29.172 -0.556 -22.231 1.00 79.00 84 PRO A O 1
ATOM 628 N N . GLY A 1 85 ? 28.604 -1.332 -24.277 1.00 77.75 85 GLY A N 1
ATOM 629 C CA . GLY A 1 85 ? 27.189 -1.513 -23.969 1.00 77.75 85 GLY A CA 1
ATOM 630 C C . GLY A 1 85 ? 27.006 -2.421 -22.747 1.00 77.75 85 GLY A C 1
ATOM 631 O O . GLY A 1 85 ? 27.861 -3.277 -22.484 1.00 77.75 85 GLY A O 1
ATOM 632 N N . PRO A 1 86 ? 25.925 -2.237 -21.971 1.00 79.81 86 PRO A N 1
ATOM 633 C CA . PRO A 1 86 ? 25.629 -3.121 -20.857 1.00 79.81 86 PRO A CA 1
ATOM 634 C C . PRO A 1 86 ? 25.609 -4.583 -21.340 1.00 79.81 86 PRO A C 1
ATOM 636 O O . PRO A 1 86 ? 25.186 -4.859 -22.464 1.00 79.81 86 PRO A O 1
ATOM 639 N N . PRO A 1 87 ? 26.085 -5.535 -20.520 1.00 83.19 87 PRO A N 1
ATOM 640 C CA . PRO A 1 87 ? 26.111 -6.942 -20.897 1.00 83.19 87 PRO A CA 1
ATOM 641 C C . PRO A 1 87 ? 24.713 -7.404 -21.329 1.00 83.19 87 PRO A C 1
ATOM 643 O O . PRO A 1 87 ? 23.713 -7.094 -20.673 1.00 83.19 87 PRO A O 1
ATOM 646 N N . GLY A 1 88 ? 24.658 -8.123 -22.455 1.00 83.38 88 GLY A N 1
ATOM 647 C CA . GLY A 1 88 ? 23.410 -8.534 -23.098 1.00 83.38 88 GLY A CA 1
ATOM 648 C C . GLY A 1 88 ? 22.445 -9.179 -22.103 1.00 83.38 88 GLY A C 1
ATOM 649 O O . GLY A 1 88 ? 22.781 -10.163 -21.450 1.00 83.38 88 GLY A O 1
ATOM 650 N N . GLY A 1 89 ? 21.254 -8.589 -21.968 1.00 84.00 89 GLY A N 1
ATOM 651 C CA . GLY A 1 89 ? 20.199 -9.032 -21.049 1.00 84.00 89 GLY A CA 1
ATOM 652 C C . GLY A 1 89 ? 19.904 -8.070 -19.893 1.00 84.00 89 GLY A C 1
ATOM 653 O O . GLY A 1 89 ? 18.768 -8.043 -19.416 1.00 84.00 89 GLY A O 1
ATOM 654 N N . PHE A 1 90 ? 20.856 -7.222 -19.484 1.00 87.12 90 PHE A N 1
ATOM 655 C CA . PHE A 1 90 ? 20.615 -6.262 -18.394 1.00 87.12 90 PHE A CA 1
ATOM 656 C C . PHE A 1 90 ? 19.585 -5.179 -18.775 1.00 87.12 90 PHE A C 1
ATOM 658 O O . PHE A 1 90 ? 18.819 -4.720 -17.929 1.00 87.12 90 PHE A O 1
ATOM 665 N N . GLU A 1 91 ? 19.506 -4.847 -20.067 1.00 85.81 91 GLU A N 1
ATOM 666 C CA . GLU A 1 91 ? 18.566 -3.871 -20.642 1.00 85.81 91 GLU A CA 1
ATOM 667 C C . GLU A 1 91 ? 17.096 -4.253 -20.440 1.00 85.81 91 GLU A C 1
ATOM 669 O O . GLU A 1 91 ? 16.266 -3.391 -20.175 1.00 85.81 91 GLU A O 1
ATOM 674 N N . TRP A 1 92 ? 16.771 -5.545 -20.520 1.00 87.44 92 TRP A N 1
ATOM 675 C CA . TRP A 1 92 ? 15.404 -6.041 -20.325 1.00 87.44 92 TRP A CA 1
ATOM 676 C C . TRP A 1 92 ? 15.112 -6.334 -18.856 1.00 87.44 92 TRP A C 1
ATOM 678 O O . TRP A 1 92 ? 13.971 -6.214 -18.410 1.00 87.44 92 TRP A O 1
ATOM 688 N N . PHE A 1 93 ? 16.146 -6.688 -18.090 1.00 92.19 93 PHE A N 1
ATOM 689 C CA . PHE A 1 93 ? 16.015 -7.054 -16.686 1.00 92.19 93 PHE A CA 1
ATOM 690 C C . PHE A 1 93 ? 15.570 -5.876 -15.812 1.00 92.19 93 PHE A C 1
ATOM 692 O O . PHE A 1 93 ? 14.637 -6.021 -15.021 1.00 92.19 93 PHE A O 1
ATOM 699 N N . ILE A 1 94 ? 16.190 -4.702 -15.976 1.00 91.19 94 ILE A N 1
ATOM 700 C CA . ILE A 1 94 ? 15.852 -3.508 -15.190 1.00 91.19 94 ILE A CA 1
ATOM 701 C C . ILE A 1 94 ? 14.366 -3.115 -1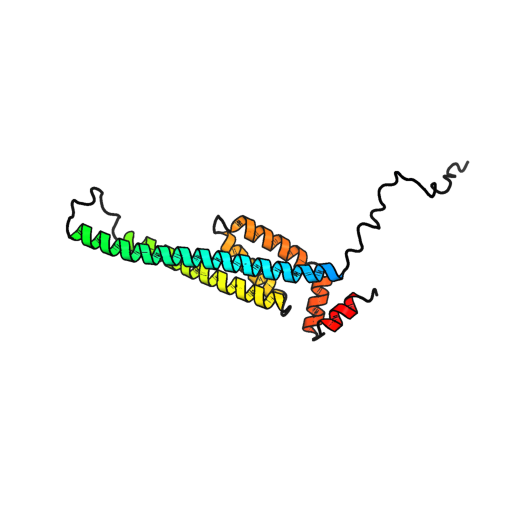5.334 1.00 91.19 94 ILE A C 1
ATOM 703 O O . ILE A 1 94 ? 13.664 -3.109 -14.318 1.00 91.19 94 ILE A O 1
ATOM 707 N N . PRO A 1 95 ? 13.839 -2.802 -16.537 1.00 91.50 95 PRO A N 1
ATOM 708 C CA . PRO A 1 95 ? 12.451 -2.364 -16.687 1.00 91.50 95 PRO A CA 1
ATOM 709 C C . PRO A 1 95 ? 11.455 -3.458 -16.290 1.00 91.50 95 PRO A C 1
ATOM 711 O O . PRO A 1 95 ? 10.422 -3.142 -15.698 1.00 91.50 95 PRO A O 1
ATOM 714 N N . ALA A 1 96 ? 11.774 -4.736 -16.533 1.00 93.69 96 ALA A N 1
ATOM 715 C CA . ALA A 1 96 ? 10.944 -5.851 -16.084 1.00 93.69 96 ALA A CA 1
ATOM 716 C C . ALA A 1 96 ? 10.837 -5.899 -14.551 1.00 93.69 96 ALA A C 1
ATOM 718 O O . ALA A 1 96 ? 9.736 -6.031 -14.015 1.00 93.69 96 ALA A O 1
ATOM 719 N N . MET A 1 97 ? 11.955 -5.729 -13.838 1.00 94.88 97 MET A N 1
ATOM 720 C CA . MET A 1 97 ? 11.973 -5.712 -12.374 1.00 94.88 97 MET A CA 1
ATOM 721 C C . MET A 1 97 ? 11.207 -4.507 -11.806 1.00 94.88 97 MET A C 1
ATOM 723 O O . MET A 1 97 ? 10.398 -4.679 -10.894 1.00 94.88 97 MET A O 1
ATOM 727 N N . TYR A 1 98 ? 11.401 -3.303 -12.358 1.00 92.06 98 TYR A N 1
ATOM 728 C CA . TYR A 1 98 ? 10.653 -2.109 -11.936 1.00 92.06 98 TYR A CA 1
ATOM 729 C C . TYR A 1 98 ? 9.150 -2.237 -12.208 1.00 92.06 98 TYR A C 1
ATOM 731 O O . TYR A 1 98 ? 8.341 -1.861 -11.359 1.00 92.06 98 TYR A O 1
ATOM 739 N N . SER A 1 99 ? 8.769 -2.807 -13.354 1.00 95.00 99 SER A N 1
ATOM 740 C CA . SER A 1 99 ? 7.368 -3.073 -13.688 1.00 95.00 99 SER A CA 1
ATOM 741 C C . SER A 1 99 ? 6.742 -4.063 -12.703 1.00 95.00 99 SER A C 1
ATOM 743 O O . SER A 1 99 ? 5.688 -3.777 -12.130 1.00 95.00 99 SER A O 1
ATOM 745 N N . LEU A 1 100 ? 7.430 -5.177 -12.423 1.00 95.44 100 LEU A N 1
ATOM 746 C CA . LEU A 1 100 ? 6.982 -6.182 -11.458 1.00 95.44 100 LEU A CA 1
ATOM 747 C C . LEU A 1 100 ? 6.809 -5.580 -10.057 1.00 95.44 100 LEU A C 1
ATOM 749 O O . LEU A 1 100 ? 5.789 -5.809 -9.407 1.00 95.44 100 LEU A O 1
ATOM 753 N N . MET A 1 101 ? 7.773 -4.772 -9.611 1.00 93.06 101 MET A N 1
ATOM 754 C CA . MET A 1 101 ? 7.718 -4.101 -8.313 1.00 93.06 101 MET A CA 1
ATOM 755 C C . MET A 1 101 ? 6.567 -3.087 -8.245 1.00 93.06 101 MET A C 1
ATOM 757 O O . MET A 1 101 ? 5.856 -3.041 -7.243 1.00 93.06 101 MET A O 1
ATOM 761 N N . GLY A 1 102 ? 6.321 -2.330 -9.321 1.00 93.19 102 GLY A N 1
ATOM 762 C CA . GLY A 1 102 ? 5.182 -1.413 -9.424 1.00 93.19 102 GLY A CA 1
ATOM 763 C C . GLY A 1 102 ? 3.835 -2.134 -9.318 1.00 93.19 102 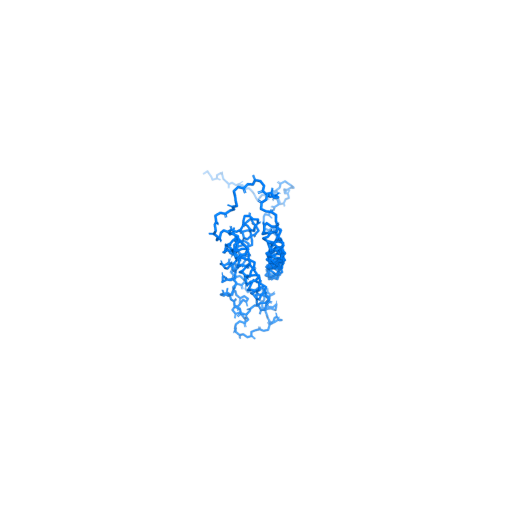GLY A C 1
ATOM 764 O O . GLY A 1 102 ? 2.991 -1.747 -8.509 1.00 93.19 102 GLY A O 1
ATOM 765 N N . VAL A 1 103 ? 3.651 -3.230 -10.062 1.00 95.56 103 VAL A N 1
ATOM 766 C CA . VAL A 1 103 ? 2.430 -4.057 -10.000 1.00 95.56 103 VAL A CA 1
ATOM 767 C C . VAL A 1 103 ? 2.237 -4.654 -8.606 1.00 95.56 103 VAL A C 1
ATOM 769 O O . VAL A 1 103 ? 1.129 -4.628 -8.068 1.00 95.56 103 VAL A O 1
ATOM 772 N N . PHE A 1 104 ? 3.314 -5.146 -7.992 1.00 93.44 104 PHE A N 1
ATOM 773 C CA . PHE A 1 104 ? 3.272 -5.693 -6.640 1.00 93.44 104 PHE A CA 1
ATOM 774 C C . PHE A 1 104 ? 2.847 -4.638 -5.605 1.00 93.44 104 PHE A C 1
ATOM 776 O O . PHE A 1 104 ? 1.957 -4.898 -4.793 1.00 93.44 104 PHE A O 1
ATOM 783 N N . LEU A 1 105 ? 3.405 -3.424 -5.674 1.00 91.94 105 LEU A N 1
ATOM 784 C CA . LEU A 1 105 ? 3.022 -2.304 -4.806 1.00 91.94 105 LEU A CA 1
ATOM 785 C C . LEU A 1 105 ? 1.555 -1.901 -4.987 1.00 91.94 105 LEU A C 1
ATOM 787 O O . LEU A 1 105 ? 0.861 -1.665 -3.997 1.00 91.94 105 LEU A O 1
ATOM 791 N N . ILE A 1 106 ? 1.060 -1.871 -6.226 1.00 94.38 106 ILE A N 1
ATOM 792 C CA . ILE A 1 106 ? -0.358 -1.607 -6.509 1.00 94.38 106 ILE A CA 1
ATOM 793 C C . ILE A 1 106 ? -1.239 -2.700 -5.883 1.00 94.38 106 ILE A C 1
ATOM 795 O O . ILE A 1 106 ? -2.245 -2.384 -5.246 1.00 94.38 106 ILE A O 1
ATOM 799 N N . GLY A 1 107 ? -0.848 -3.974 -5.985 1.00 93.31 107 GLY A N 1
ATOM 800 C CA . GLY A 1 107 ? -1.557 -5.086 -5.344 1.00 93.31 107 GLY A CA 1
ATOM 801 C C . GLY A 1 107 ? -1.636 -4.946 -3.818 1.00 93.31 107 GLY A C 1
ATOM 802 O O . GLY A 1 107 ? -2.719 -5.061 -3.236 1.00 93.31 107 GLY A O 1
ATOM 803 N N . LEU A 1 108 ? -0.511 -4.619 -3.172 1.00 89.62 108 LEU A N 1
ATOM 804 C CA . LEU A 1 108 ? -0.458 -4.351 -1.730 1.00 89.62 108 LEU A CA 1
ATOM 805 C C . LEU A 1 108 ? -1.325 -3.152 -1.331 1.00 89.62 108 LEU A C 1
ATOM 807 O O . LEU A 1 108 ? -2.004 -3.188 -0.299 1.00 89.62 108 LEU A O 1
ATOM 811 N N . ALA A 1 109 ? -1.340 -2.103 -2.152 1.00 91.44 109 ALA A N 1
ATOM 812 C CA . ALA A 1 109 ? -2.153 -0.921 -1.916 1.00 91.44 109 ALA A CA 1
ATOM 813 C C . ALA A 1 109 ? -3.655 -1.232 -1.975 1.00 91.44 109 ALA A C 1
ATOM 815 O O . ALA A 1 109 ? -4.397 -0.854 -1.067 1.00 91.44 109 ALA A O 1
ATOM 816 N N . VAL A 1 110 ? -4.101 -1.983 -2.987 1.00 93.00 110 VAL A N 1
ATOM 817 C CA . VAL A 1 110 ? -5.503 -2.415 -3.117 1.00 93.00 110 VAL A CA 1
ATOM 818 C C . VAL A 1 110 ? -5.918 -3.281 -1.929 1.00 93.00 110 VAL A C 1
ATOM 820 O O . VAL A 1 110 ? -6.978 -3.046 -1.344 1.00 93.00 110 VAL A O 1
ATOM 823 N N . MET A 1 111 ? -5.075 -4.236 -1.518 1.00 90.12 111 MET A N 1
ATOM 824 C CA . MET A 1 111 ? -5.336 -5.044 -0.323 1.00 90.12 111 MET A CA 1
ATOM 825 C C . MET A 1 111 ? -5.453 -4.186 0.939 1.00 90.12 111 MET A C 1
ATOM 827 O O . MET A 1 111 ? -6.370 -4.399 1.733 1.00 90.12 111 MET A O 1
ATOM 831 N N . SER A 1 112 ? -4.577 -3.193 1.103 1.00 87.50 112 SER A N 1
ATOM 832 C CA . SER A 1 112 ? -4.579 -2.291 2.261 1.00 87.50 112 SER A CA 1
ATOM 833 C C . SER A 1 112 ? -5.836 -1.418 2.308 1.00 87.50 112 SER A C 1
ATOM 835 O O . SER A 1 112 ? -6.461 -1.290 3.361 1.00 87.50 112 SER A O 1
ATOM 837 N N . ILE A 1 113 ? -6.268 -0.875 1.164 1.00 90.44 113 ILE A N 1
ATOM 838 C CA . ILE A 1 113 ? -7.503 -0.082 1.060 1.00 90.44 113 ILE A CA 1
ATOM 839 C C . ILE A 1 113 ? -8.726 -0.957 1.353 1.00 90.44 113 ILE A C 1
ATOM 841 O O . ILE A 1 113 ? -9.590 -0.567 2.140 1.00 90.44 113 ILE A O 1
ATOM 845 N N . HIS A 1 114 ? -8.796 -2.154 0.763 1.00 89.38 114 HIS A N 1
ATOM 846 C CA . HIS A 1 114 ? -9.911 -3.075 0.983 1.00 89.38 114 HIS A CA 1
ATOM 847 C C . HIS A 1 114 ? -9.979 -3.548 2.444 1.00 89.38 114 HIS A C 1
ATOM 849 O O . HIS A 1 114 ? -11.064 -3.633 3.027 1.00 89.38 114 HIS A O 1
ATOM 855 N N . ALA A 1 115 ? -8.828 -3.798 3.069 1.00 84.62 115 ALA A N 1
ATOM 856 C CA . ALA A 1 115 ? -8.758 -4.104 4.488 1.00 84.62 115 ALA A CA 1
ATOM 857 C C . ALA A 1 115 ? -9.213 -2.931 5.367 1.00 84.62 115 ALA A C 1
ATOM 859 O O . ALA A 1 115 ? -10.040 -3.136 6.256 1.00 84.62 115 ALA A O 1
ATOM 860 N N . GLY A 1 116 ? -8.755 -1.707 5.083 1.00 86.00 116 GLY A N 1
ATOM 861 C CA . GLY A 1 116 ? -9.208 -0.499 5.777 1.00 86.00 116 GLY A CA 1
ATOM 862 C C . GLY A 1 116 ? -10.722 -0.299 5.654 1.00 86.00 116 GLY A C 1
ATOM 863 O O . GLY A 1 116 ? -11.397 -0.030 6.648 1.00 86.00 116 GLY A O 1
ATOM 864 N N . ALA A 1 117 ? -11.286 -0.533 4.465 1.00 88.56 117 ALA A N 1
ATOM 865 C CA . ALA A 1 117 ? -12.726 -0.448 4.207 1.00 88.56 117 ALA A CA 1
ATOM 866 C C . ALA A 1 117 ? -13.550 -1.508 4.950 1.00 88.56 117 ALA A C 1
ATOM 868 O O . ALA A 1 117 ? -14.694 -1.256 5.325 1.00 88.56 117 ALA A O 1
ATOM 869 N N . ARG A 1 118 ? -12.995 -2.702 5.180 1.00 84.06 118 ARG A N 1
ATOM 870 C CA . ARG A 1 118 ? -13.649 -3.710 6.028 1.00 84.06 118 ARG A CA 1
ATOM 871 C C . ARG A 1 118 ? -13.492 -3.409 7.512 1.00 84.06 118 ARG A C 1
ATOM 873 O O . ARG A 1 118 ? -14.420 -3.663 8.279 1.00 84.06 118 ARG A O 1
ATOM 880 N N . MET A 1 119 ? -12.361 -2.835 7.914 1.00 81.38 119 MET A N 1
ATOM 881 C CA . MET A 1 119 ? -12.098 -2.474 9.304 1.00 81.38 119 MET A CA 1
ATOM 882 C C . MET A 1 119 ? -13.045 -1.372 9.795 1.00 81.38 119 MET A C 1
ATOM 884 O O . MET A 1 119 ? -13.520 -1.442 10.926 1.00 81.38 119 MET A O 1
ATOM 888 N N . THR A 1 120 ? -13.433 -0.431 8.928 1.00 83.62 120 THR A N 1
ATOM 889 C CA . THR A 1 120 ? -14.454 0.587 9.248 1.00 83.62 120 THR A CA 1
ATOM 890 C C . THR A 1 120 ? -15.861 0.007 9.425 1.00 83.62 120 THR A C 1
ATOM 892 O O . THR A 1 120 ? -16.704 0.648 10.051 1.00 83.62 120 THR A O 1
ATOM 895 N N . ARG A 1 121 ? -16.121 -1.208 8.920 1.00 82.06 121 ARG A N 1
ATOM 896 C CA . ARG A 1 121 ? -17.400 -1.926 9.068 1.00 82.06 121 ARG A CA 1
ATOM 897 C C . ARG A 1 121 ? -17.440 -2.888 10.259 1.00 82.06 121 ARG A C 1
ATOM 899 O O . ARG A 1 121 ? -18.410 -3.622 10.392 1.00 82.06 121 ARG A O 1
ATOM 906 N N . PHE A 1 122 ? -16.399 -2.925 11.092 1.00 73.19 122 PHE A N 1
ATOM 907 C CA . PHE A 1 122 ? -16.299 -3.790 12.278 1.00 73.19 122 PHE A CA 1
ATOM 908 C C . PHE A 1 122 ? -16.503 -5.303 12.026 1.00 73.19 122 PHE A C 1
ATOM 910 O O . PHE A 1 122 ? -16.719 -6.065 12.962 1.00 73.19 122 PHE A O 1
ATOM 917 N N . GLN A 1 123 ? -16.402 -5.778 10.779 1.00 76.50 123 GLN A N 1
ATOM 918 C CA . GLN A 1 123 ? -16.849 -7.133 10.429 1.00 76.50 123 GLN A CA 1
ATOM 919 C C . GLN A 1 123 ? -15.939 -8.258 10.938 1.00 76.50 123 GLN A C 1
ATOM 921 O O . GLN A 1 123 ? -16.374 -9.407 10.978 1.00 76.50 123 GLN A O 1
ATOM 926 N N . SER A 1 124 ? -14.666 -8.003 11.266 1.00 73.00 124 SER A N 1
ATOM 927 C CA . SER A 1 124 ? -13.782 -9.057 11.796 1.00 73.00 124 SER A CA 1
ATOM 928 C C . SER A 1 124 ? -12.409 -8.557 12.239 1.00 73.00 124 SER A C 1
ATOM 930 O O . SER A 1 124 ? -11.712 -7.832 11.531 1.00 73.00 124 SER A O 1
ATOM 932 N N . ARG A 1 125 ? -11.982 -9.042 13.410 1.00 76.12 125 ARG A N 1
ATOM 933 C CA . ARG A 1 125 ? -10.687 -8.730 14.035 1.00 76.12 125 ARG A CA 1
ATOM 934 C C . ARG A 1 125 ? -9.493 -9.304 13.264 1.00 76.12 125 ARG A C 1
ATOM 936 O O . ARG A 1 125 ? -8.431 -8.691 13.216 1.00 76.12 125 ARG A O 1
ATOM 943 N N . THR A 1 126 ? -9.678 -10.462 12.632 1.00 82.69 126 THR A N 1
ATOM 944 C CA . THR A 1 126 ? -8.639 -11.162 11.862 1.00 82.69 126 THR A CA 1
ATOM 945 C C . THR A 1 126 ? -8.165 -10.358 10.657 1.00 82.69 126 THR A C 1
ATOM 947 O O . THR A 1 126 ? -6.972 -10.351 10.373 1.00 82.69 126 THR A O 1
ATOM 950 N N . TYR A 1 127 ? -9.052 -9.609 9.997 1.00 78.38 127 TYR A N 1
ATOM 951 C CA . TYR A 1 127 ? -8.667 -8.791 8.845 1.00 78.38 127 TYR A CA 1
ATOM 952 C C . TYR A 1 127 ? -7.762 -7.630 9.243 1.00 78.38 127 TYR A C 1
ATOM 954 O O . TYR A 1 127 ? -6.866 -7.303 8.478 1.00 78.38 127 TYR A O 1
ATOM 962 N N . GLY A 1 128 ? -7.934 -7.057 10.439 1.00 76.94 128 GLY A N 1
ATOM 963 C CA . GLY A 1 128 ? -7.021 -6.032 10.950 1.00 76.94 128 GLY A CA 1
ATOM 964 C C . GLY A 1 128 ? -5.602 -6.574 11.130 1.00 76.94 128 GLY A C 1
ATOM 965 O O . GLY A 1 128 ? -4.644 -5.954 10.683 1.00 76.94 128 GLY A O 1
ATOM 966 N N . VAL A 1 129 ? -5.465 -7.776 11.701 1.00 83.44 129 VAL A N 1
ATOM 967 C CA . VAL A 1 129 ? -4.154 -8.424 11.891 1.00 83.44 129 VAL A CA 1
ATOM 968 C C . VAL A 1 129 ? -3.512 -8.792 10.554 1.00 83.44 129 VAL A C 1
ATOM 970 O O . VAL A 1 129 ? -2.331 -8.522 10.356 1.00 83.44 129 VAL A O 1
ATOM 973 N N . VAL A 1 130 ? -4.286 -9.354 9.620 1.00 84.75 130 VAL A N 1
ATOM 974 C CA . VAL A 1 130 ? -3.794 -9.698 8.275 1.00 84.75 130 VAL A CA 1
ATOM 975 C C . VAL A 1 130 ? -3.390 -8.442 7.498 1.00 84.75 130 VAL A C 1
ATOM 977 O O . VAL A 1 130 ? -2.373 -8.429 6.817 1.00 84.75 130 VAL A O 1
ATOM 980 N N . ALA A 1 131 ? -4.146 -7.356 7.618 1.00 79.06 131 ALA A N 1
ATOM 981 C CA . ALA A 1 131 ? -3.808 -6.094 6.970 1.00 79.06 131 ALA A CA 1
ATOM 982 C C . ALA A 1 131 ? -2.539 -5.467 7.548 1.00 79.06 131 ALA A C 1
ATOM 984 O O . ALA A 1 131 ? -1.714 -4.945 6.803 1.00 79.06 131 ALA A O 1
ATOM 985 N N . LEU A 1 132 ? -2.366 -5.552 8.869 1.00 80.50 132 LEU A N 1
ATOM 986 C CA . LEU A 1 132 ? -1.159 -5.094 9.548 1.00 80.50 132 LEU A CA 1
ATOM 987 C C . LEU A 1 132 ? 0.071 -5.898 9.124 1.00 80.50 132 LEU A C 1
ATOM 989 O O . LEU A 1 132 ? 1.111 -5.303 8.853 1.00 80.50 132 LEU A O 1
ATOM 993 N N . SER A 1 133 ? -0.037 -7.223 9.006 1.00 84.69 133 SER A N 1
ATOM 994 C CA . SER A 1 133 ? 1.080 -8.055 8.549 1.00 84.69 133 SER A CA 1
ATOM 995 C C . SER A 1 133 ? 1.417 -7.826 7.073 1.00 84.69 133 SER A C 1
ATOM 997 O O . SER A 1 133 ? 2.594 -7.746 6.724 1.00 84.69 133 SER A O 1
ATOM 999 N N . VAL A 1 134 ? 0.416 -7.620 6.212 1.00 83.00 134 VAL A N 1
ATOM 1000 C CA . VAL A 1 134 ? 0.632 -7.222 4.808 1.00 83.00 134 VAL A CA 1
ATOM 1001 C C . VAL A 1 134 ? 1.298 -5.843 4.720 1.00 83.00 134 VAL A C 1
ATOM 1003 O O . VAL A 1 134 ? 2.248 -5.667 3.958 1.00 83.00 134 VAL A O 1
ATOM 1006 N N . GLY A 1 135 ? 0.867 -4.880 5.540 1.00 76.75 135 GLY A N 1
ATOM 1007 C CA . GLY A 1 135 ? 1.506 -3.564 5.643 1.00 76.75 135 GLY A CA 1
ATOM 1008 C C . GLY A 1 135 ? 2.952 -3.642 6.142 1.00 76.75 135 GLY A C 1
ATOM 1009 O O . GLY A 1 135 ? 3.814 -2.897 5.681 1.00 76.75 135 GLY A O 1
ATOM 1010 N N . MET A 1 136 ? 3.255 -4.603 7.016 1.00 81.75 136 MET A N 1
ATOM 1011 C CA . MET A 1 136 ? 4.621 -4.873 7.462 1.00 81.75 136 MET A CA 1
ATOM 1012 C C . MET A 1 136 ? 5.505 -5.373 6.311 1.00 81.75 136 MET A C 1
ATOM 1014 O O . MET A 1 136 ? 6.672 -5.002 6.238 1.00 81.75 136 MET A O 1
ATOM 1018 N N . LEU A 1 137 ? 4.956 -6.120 5.351 1.00 81.88 137 LEU A N 1
ATOM 1019 C CA . LEU A 1 137 ? 5.686 -6.503 4.139 1.00 81.88 137 LEU A CA 1
ATOM 1020 C C . LEU A 1 137 ? 6.081 -5.280 3.289 1.00 81.88 137 LEU A C 1
ATOM 1022 O O . LEU A 1 137 ? 7.174 -5.239 2.729 1.00 81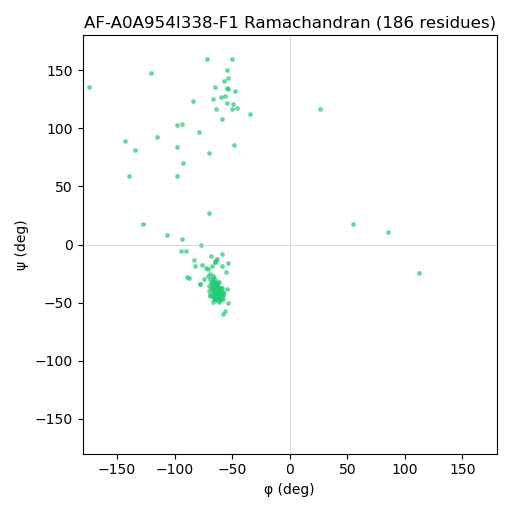.88 137 LEU A O 1
ATOM 1026 N N . ALA A 1 138 ? 5.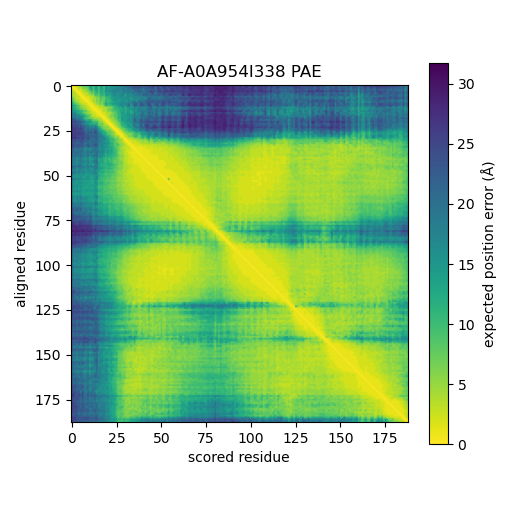229 -4.250 3.249 1.00 77.12 138 ALA A N 1
ATOM 1027 C CA . ALA A 1 138 ? 5.512 -2.995 2.546 1.00 77.12 138 ALA A CA 1
ATOM 1028 C C . ALA A 1 138 ? 6.597 -2.142 3.237 1.00 77.12 138 ALA A C 1
ATOM 1030 O O . ALA A 1 138 ? 7.249 -1.323 2.583 1.00 77.12 138 ALA A O 1
ATOM 1031 N N . SER A 1 139 ? 6.845 -2.360 4.536 1.00 79.44 139 SER A N 1
ATOM 1032 C CA . SER A 1 139 ? 7.888 -1.657 5.304 1.00 79.44 139 SER A CA 1
ATOM 1033 C C . SER A 1 139 ? 9.315 -1.964 4.835 1.00 79.44 139 SER A C 1
ATOM 1035 O O . SER A 1 139 ? 10.233 -1.209 5.141 1.00 79.44 139 SER A O 1
ATOM 1037 N N . LEU A 1 140 ? 9.500 -3.022 4.035 1.00 78.75 140 LEU A N 1
ATOM 1038 C CA . LEU A 1 140 ? 10.778 -3.335 3.388 1.00 78.75 140 LEU A CA 1
ATOM 1039 C C . LEU A 1 140 ? 11.197 -2.274 2.361 1.00 78.75 140 LEU A C 1
ATOM 1041 O O . LEU A 1 140 ? 12.362 -2.214 1.972 1.00 78.75 140 LEU A O 1
ATOM 1045 N N . THR A 1 141 ? 10.272 -1.406 1.947 1.00 78.38 141 THR A N 1
ATOM 1046 C CA . THR A 1 141 ? 10.604 -0.211 1.174 1.00 78.38 141 THR A CA 1
ATOM 1047 C C . THR A 1 141 ? 11.018 0.914 2.129 1.00 78.38 141 THR A C 1
ATOM 1049 O O . THR A 1 141 ? 10.290 1.282 3.051 1.00 78.38 141 THR A O 1
ATOM 1052 N N . CYS A 1 142 ? 12.220 1.459 1.929 1.00 73.81 142 CYS A N 1
ATOM 1053 C CA . CYS A 1 142 ? 12.918 2.340 2.877 1.00 73.81 142 CYS A CA 1
ATOM 1054 C C . CYS A 1 142 ? 12.138 3.590 3.324 1.00 73.81 142 CYS A C 1
ATOM 1056 O O . CYS A 1 142 ? 12.397 4.113 4.404 1.00 73.81 142 CYS A O 1
ATOM 1058 N N . TYR A 1 143 ? 11.169 4.058 2.535 1.00 78.38 143 TYR A N 1
ATOM 1059 C CA . TYR A 1 143 ? 10.365 5.235 2.868 1.00 78.38 143 TYR A CA 1
ATOM 1060 C C . TYR A 1 143 ? 9.097 4.906 3.678 1.00 78.38 143 TYR A C 1
ATOM 1062 O O . TYR A 1 143 ? 8.639 5.718 4.479 1.00 78.38 143 TYR A O 1
ATOM 1070 N N . CYS A 1 144 ? 8.539 3.700 3.524 1.00 81.12 144 CYS A N 1
ATOM 1071 C CA . CYS A 1 144 ? 7.307 3.283 4.204 1.00 81.12 144 CYS A CA 1
ATOM 1072 C C . CYS A 1 144 ? 7.564 2.616 5.563 1.00 81.12 144 CYS A C 1
ATOM 1074 O O . CYS A 1 144 ? 6.613 2.306 6.283 1.00 81.12 144 CYS A O 1
ATOM 1076 N N . ALA A 1 145 ? 8.828 2.384 5.922 1.00 83.00 145 ALA A N 1
ATOM 1077 C CA . ALA A 1 145 ? 9.212 1.752 7.177 1.00 83.00 145 ALA A CA 1
ATOM 1078 C C . ALA A 1 145 ? 8.669 2.477 8.430 1.00 83.00 145 ALA A C 1
ATOM 1080 O O . ALA A 1 145 ? 7.923 1.848 9.186 1.00 83.00 145 ALA A O 1
ATOM 1081 N N . PRO A 1 146 ? 8.947 3.778 8.665 1.00 85.75 146 PRO A N 1
ATOM 1082 C CA . PRO A 1 146 ? 8.527 4.437 9.904 1.00 85.75 146 PRO A CA 1
ATOM 1083 C C . PRO A 1 146 ? 7.003 4.562 10.023 1.00 85.75 146 PRO A C 1
ATOM 1085 O O . PRO A 1 146 ? 6.452 4.375 11.107 1.00 85.75 146 PRO A O 1
ATOM 1088 N N . THR A 1 147 ? 6.305 4.819 8.914 1.00 86.44 147 THR A N 1
ATOM 1089 C CA . THR A 1 147 ? 4.840 4.942 8.900 1.00 86.44 147 THR A CA 1
ATOM 1090 C C . THR A 1 147 ? 4.156 3.602 9.149 1.00 86.44 147 THR A C 1
ATOM 1092 O O . THR A 1 147 ? 3.255 3.519 9.983 1.00 86.44 147 THR A O 1
ATOM 1095 N N . SER A 1 148 ? 4.630 2.529 8.510 1.00 85.31 148 SER A N 1
ATOM 1096 C CA . SER A 1 148 ? 4.086 1.180 8.713 1.00 85.31 148 SER A CA 1
ATOM 1097 C C . SER A 1 148 ? 4.301 0.688 10.142 1.00 85.31 148 SER A C 1
ATOM 1099 O O . SER A 1 148 ? 3.386 0.114 10.728 1.00 85.31 148 SER A O 1
ATOM 1101 N N . ILE A 1 149 ? 5.474 0.954 10.730 1.00 88.19 149 ILE A N 1
ATOM 1102 C CA . ILE A 1 149 ? 5.763 0.605 12.127 1.00 88.19 149 ILE A CA 1
ATOM 1103 C C . ILE A 1 149 ? 4.837 1.378 13.074 1.00 88.19 149 ILE A C 1
ATOM 1105 O O . ILE A 1 149 ? 4.246 0.778 13.972 1.00 88.19 149 ILE A O 1
ATOM 1109 N N . ALA A 1 150 ? 4.658 2.685 12.854 1.00 89.25 150 ALA A N 1
ATOM 1110 C CA . ALA A 1 150 ? 3.778 3.509 13.678 1.00 89.25 150 ALA A CA 1
ATOM 1111 C C . ALA A 1 150 ? 2.320 3.020 13.634 1.00 89.25 150 ALA A C 1
ATOM 1113 O O . ALA A 1 150 ? 1.705 2.840 14.688 1.00 89.25 150 ALA A O 1
ATOM 1114 N N . LEU A 1 151 ? 1.779 2.738 12.441 1.00 85.62 151 LEU A N 1
ATOM 1115 C CA . LEU A 1 151 ? 0.425 2.190 12.302 1.00 85.62 151 LEU A CA 1
ATOM 1116 C C . LEU A 1 151 ? 0.291 0.793 12.899 1.00 85.62 151 LEU A C 1
ATOM 1118 O O . LEU A 1 151 ? -0.762 0.473 13.445 1.00 85.62 151 LEU A O 1
ATOM 1122 N N . LEU A 1 152 ? 1.338 -0.027 12.820 1.00 87.06 152 LEU A N 1
ATOM 1123 C CA . LEU A 1 152 ? 1.330 -1.364 13.395 1.00 87.06 152 LEU A CA 1
ATOM 1124 C C . LEU A 1 152 ? 1.268 -1.321 14.915 1.00 87.06 152 LEU A C 1
ATOM 1126 O O . LEU A 1 152 ? 0.386 -1.949 15.493 1.00 87.06 152 LEU A O 1
ATOM 1130 N N . ILE A 1 153 ? 2.131 -0.532 15.554 1.00 90.31 153 ILE A N 1
ATOM 1131 C CA . ILE A 1 153 ? 2.128 -0.367 17.012 1.00 90.31 153 ILE A CA 1
ATOM 1132 C C . ILE A 1 153 ? 0.793 0.229 17.469 1.00 90.31 153 ILE A C 1
ATOM 1134 O O . ILE A 1 153 ? 0.136 -0.318 18.355 1.00 90.31 153 ILE A O 1
ATOM 1138 N N . TYR A 1 154 ? 0.355 1.315 16.829 1.00 87.25 154 TYR A N 1
ATOM 1139 C CA . TYR A 1 154 ? -0.890 1.992 17.182 1.00 87.25 154 TYR A CA 1
ATOM 1140 C C . TYR A 1 154 ? -2.122 1.099 16.969 1.00 87.25 154 TYR A C 1
ATOM 1142 O O . TYR A 1 154 ? -2.982 0.994 17.845 1.00 87.25 154 TYR A O 1
ATOM 1150 N N . GLY A 1 155 ? -2.177 0.387 15.841 1.00 84.25 155 GLY A N 1
ATOM 1151 C CA . GLY A 1 155 ? -3.226 -0.577 15.528 1.00 84.25 155 GLY A CA 1
ATOM 1152 C C . GLY A 1 155 ? -3.286 -1.718 16.539 1.00 84.25 155 GLY A C 1
ATOM 1153 O O . GLY A 1 155 ? -4.377 -2.070 16.988 1.00 84.25 155 GLY A O 1
ATOM 1154 N N . LEU A 1 156 ? -2.131 -2.256 16.949 1.00 87.38 156 LEU A N 1
ATOM 1155 C CA . LEU A 1 156 ? -2.055 -3.329 17.941 1.00 87.38 156 LEU A CA 1
ATOM 1156 C C . LEU A 1 156 ? -2.570 -2.867 19.309 1.00 87.38 156 LEU A C 1
ATOM 1158 O O . LEU A 1 156 ? -3.400 -3.549 19.908 1.00 87.38 156 LEU A O 1
ATOM 1162 N N . ILE A 1 157 ? -2.133 -1.688 19.769 1.00 89.56 157 ILE A N 1
ATOM 1163 C CA . ILE A 1 157 ? -2.553 -1.110 21.055 1.00 89.56 157 ILE A CA 1
ATOM 1164 C C . ILE A 1 157 ? -4.077 -0.943 21.094 1.00 89.56 157 ILE A C 1
ATOM 1166 O O . ILE A 1 157 ? -4.725 -1.359 22.056 1.00 89.56 157 ILE A O 1
ATOM 1170 N N . VAL A 1 158 ? -4.673 -0.391 20.033 1.00 86.62 158 VAL A N 1
ATOM 1171 C CA . VAL A 1 158 ? -6.128 -0.184 19.982 1.00 86.62 158 VAL A CA 1
ATOM 1172 C C . VAL A 1 158 ? -6.884 -1.509 19.849 1.00 86.62 158 VAL A C 1
ATOM 1174 O O . VAL A 1 158 ? -7.897 -1.701 20.521 1.00 86.62 158 VAL A O 1
ATOM 1177 N N . LEU A 1 159 ? -6.390 -2.457 19.046 1.00 83.88 159 LEU A N 1
ATOM 1178 C CA . LEU A 1 159 ? -7.023 -3.772 18.868 1.00 83.88 159 LEU A CA 1
ATOM 1179 C C . LEU A 1 159 ? -6.936 -4.668 20.108 1.00 83.88 159 LEU A C 1
ATOM 1181 O O . LEU A 1 159 ? -7.757 -5.579 20.255 1.00 83.88 159 LEU A O 1
ATOM 1185 N N . MET A 1 160 ? -5.944 -4.467 20.976 1.00 88.06 160 MET A N 1
ATOM 1186 C CA . MET A 1 160 ? -5.808 -5.213 22.229 1.00 88.06 160 MET A CA 1
ATOM 1187 C C . MET A 1 160 ? -6.671 -4.642 23.356 1.00 88.06 160 MET A C 1
ATOM 1189 O O . MET A 1 160 ? -6.906 -5.345 24.338 1.00 88.06 160 MET A O 1
ATOM 1193 N N . ASN A 1 161 ? -7.217 -3.438 23.200 1.00 88.81 161 ASN A N 1
ATOM 1194 C CA . ASN A 1 161 ? -8.014 -2.799 24.235 1.00 88.81 161 ASN A CA 1
ATOM 1195 C C . ASN A 1 161 ? -9.340 -3.548 24.491 1.00 88.81 161 ASN A C 1
ATOM 1197 O O . ASN A 1 161 ? -10.120 -3.794 23.571 1.00 88.81 161 ASN A O 1
ATOM 1201 N N . GLU A 1 162 ? -9.596 -3.934 25.741 1.00 87.31 162 GLU A N 1
ATOM 1202 C CA . GLU A 1 162 ? -10.729 -4.778 26.151 1.00 87.31 162 GLU A CA 1
ATOM 1203 C C . GLU A 1 162 ? -12.114 -4.266 25.691 1.00 87.31 162 GLU A C 1
ATOM 1205 O O . GLU A 1 162 ? -12.849 -5.040 25.071 1.00 87.31 162 GLU A O 1
ATOM 1210 N N . PRO A 1 163 ? -12.492 -2.989 25.904 1.00 83.81 163 PRO A N 1
ATOM 1211 C CA . PRO A 1 163 ? -13.721 -2.396 25.371 1.00 83.81 163 PRO A CA 1
ATOM 1212 C C . PRO A 1 163 ? -13.859 -2.522 23.852 1.00 83.81 163 PRO A C 1
ATOM 1214 O O . PRO A 1 163 ? -14.952 -2.805 23.366 1.00 83.81 163 PRO A O 1
ATOM 1217 N N . VAL A 1 164 ? -12.766 -2.387 23.094 1.00 82.62 164 VAL A N 1
ATOM 1218 C CA . VAL A 1 164 ? -12.792 -2.579 21.634 1.00 82.62 164 VAL A CA 1
ATOM 1219 C C . VAL A 1 164 ? -13.117 -4.036 21.310 1.00 82.62 164 VAL A C 1
ATOM 1221 O O . VAL A 1 164 ? -13.965 -4.306 20.46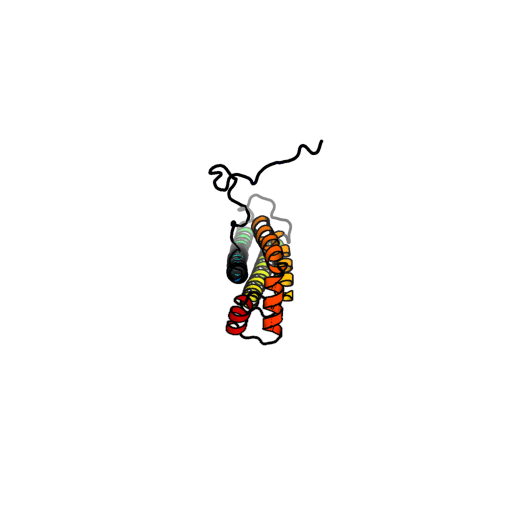2 1.00 82.62 164 VAL A O 1
ATOM 1224 N N . GLN A 1 165 ? -12.520 -4.990 22.032 1.00 86.81 165 GLN A N 1
ATOM 1225 C CA . GLN A 1 165 ? -12.828 -6.413 21.856 1.00 86.81 165 GLN A CA 1
ATOM 1226 C C . GLN A 1 165 ? -14.294 -6.736 22.165 1.00 86.81 165 GLN A C 1
ATOM 1228 O O . GLN A 1 165 ? -14.906 -7.519 21.438 1.00 86.81 165 GLN A O 1
ATOM 1233 N N . ARG A 1 166 ? -14.864 -6.132 23.215 1.00 84.88 166 ARG A N 1
ATOM 1234 C CA . ARG A 1 166 ? -16.280 -6.306 23.571 1.00 84.88 166 ARG A CA 1
ATOM 1235 C C . ARG A 1 166 ? -17.203 -5.730 22.497 1.00 84.88 166 ARG A C 1
ATOM 1237 O O . ARG A 1 166 ? -18.137 -6.416 22.100 1.00 84.88 166 ARG A O 1
ATOM 1244 N N . ALA A 1 167 ? -16.895 -4.547 21.961 1.00 83.88 167 ALA A N 1
ATOM 1245 C CA . ALA A 1 167 ? -17.652 -3.960 20.855 1.00 83.88 167 ALA A CA 1
ATOM 1246 C C . ALA A 1 167 ? -17.655 -4.872 19.613 1.00 83.88 167 ALA A C 1
ATOM 1248 O O . ALA A 1 167 ? -18.706 -5.123 19.034 1.00 83.88 167 ALA A O 1
ATOM 1249 N N . PHE A 1 168 ? -16.506 -5.451 19.245 1.00 84.31 168 PHE A N 1
ATOM 1250 C CA . PHE A 1 168 ? -16.439 -6.403 18.129 1.00 84.31 168 PHE A CA 1
ATOM 1251 C C . PHE A 1 168 ? -17.272 -7.672 18.358 1.00 84.31 168 PHE A C 1
ATOM 1253 O O . PHE A 1 168 ? -17.854 -8.180 17.402 1.00 84.31 168 PHE A O 1
ATOM 1260 N N . ARG A 1 169 ? -17.338 -8.182 19.596 1.00 87.69 169 ARG A N 1
ATOM 1261 C CA . ARG A 1 169 ? -18.196 -9.332 19.930 1.00 87.69 169 ARG A CA 1
ATOM 1262 C C . ARG A 1 169 ? -19.675 -8.982 19.790 1.00 87.69 169 ARG A C 1
ATOM 1264 O O . ARG A 1 169 ? -20.388 -9.711 19.121 1.00 87.69 169 ARG A O 1
ATOM 1271 N N . LEU A 1 170 ? -20.093 -7.822 20.299 1.00 86.25 170 LEU A N 1
ATOM 1272 C CA . LEU A 1 170 ? -21.476 -7.354 20.168 1.00 86.25 170 LEU A CA 1
ATOM 1273 C C . LEU A 1 170 ? -21.909 -7.231 18.696 1.00 86.25 170 LEU A C 1
ATOM 1275 O O . LEU A 1 170 ? -23.002 -7.665 18.348 1.00 86.25 170 LEU A O 1
ATOM 1279 N N . VAL A 1 171 ? -21.042 -6.724 17.808 1.00 86.38 171 VAL A N 1
ATOM 1280 C CA . VAL A 1 171 ? -21.325 -6.696 16.356 1.00 86.38 171 VAL A CA 1
ATOM 1281 C C . VAL A 1 171 ? -21.434 -8.104 15.764 1.00 86.38 171 VAL A C 1
ATOM 1283 O O . VAL A 1 171 ? -22.288 -8.339 14.912 1.00 86.38 171 VAL A O 1
ATOM 1286 N N . GLN A 1 172 ? -20.584 -9.045 16.191 1.00 86.69 172 GLN A N 1
ATOM 1287 C CA . GLN A 1 172 ? -20.667 -10.442 15.742 1.00 86.69 172 GLN A CA 1
ATOM 1288 C C . GLN A 1 172 ? -21.957 -11.126 16.198 1.00 86.69 172 GLN A C 1
ATOM 1290 O O . GLN A 1 172 ? -22.503 -11.929 15.444 1.00 86.69 172 GLN A O 1
ATOM 1295 N N . ASP A 1 173 ? -22.466 -10.751 17.369 1.00 90.38 173 ASP A N 1
ATOM 1296 C CA . ASP A 1 173 ? -23.740 -11.228 17.913 1.00 90.38 173 ASP A CA 1
ATOM 1297 C C . ASP A 1 173 ? -24.959 -10.554 17.247 1.00 90.38 173 ASP A C 1
ATOM 1299 O O . ASP A 1 173 ? -26.103 -10.872 17.563 1.00 90.38 173 ASP A O 1
ATOM 1303 N N . GLY A 1 174 ? -24.731 -9.641 16.294 1.00 91.19 174 GLY A N 1
ATOM 1304 C CA . GLY A 1 174 ? -25.778 -8.950 15.543 1.00 91.19 174 GLY A CA 1
ATOM 1305 C C . GLY A 1 174 ? -26.335 -7.702 16.229 1.00 91.19 174 GLY A C 1
ATOM 1306 O O . GLY A 1 174 ? -27.338 -7.164 15.759 1.00 91.19 174 GLY A O 1
ATOM 1307 N N . ALA A 1 175 ? -25.700 -7.216 17.302 1.00 89.00 175 ALA A N 1
ATOM 1308 C CA . ALA A 1 175 ? -26.119 -5.985 17.962 1.00 89.00 175 ALA A CA 1
ATOM 1309 C C . ALA A 1 175 ? -25.945 -4.781 17.025 1.00 89.00 175 ALA A C 1
ATOM 1311 O O . ALA A 1 175 ? -24.919 -4.615 16.351 1.00 89.00 175 ALA A O 1
ATOM 1312 N N . SER A 1 176 ? -26.955 -3.915 16.997 1.00 86.06 176 SER A N 1
ATOM 1313 C CA . SER A 1 176 ? -26.903 -2.683 16.210 1.00 86.06 176 SER A CA 1
ATOM 1314 C C . SER A 1 176 ? -25.944 -1.658 16.835 1.00 86.06 176 SER A C 1
ATOM 1316 O O . SER A 1 176 ? -25.620 -1.709 18.023 1.00 86.06 176 SER A O 1
ATOM 1318 N N . VAL A 1 177 ? -25.482 -0.687 16.039 1.00 80.00 177 VAL A N 1
ATOM 1319 C CA . VAL A 1 177 ? -24.565 0.369 16.516 1.00 80.00 177 VAL A CA 1
ATOM 1320 C C . VAL A 1 177 ? -25.174 1.180 17.662 1.00 80.00 177 VAL A C 1
ATOM 1322 O O . VAL A 1 177 ? -24.484 1.507 18.624 1.00 80.00 177 VAL A O 1
ATOM 1325 N N . GLU A 1 178 ? -26.477 1.441 17.599 1.00 83.62 178 GLU A N 1
ATOM 1326 C CA . GLU A 1 178 ? -27.220 2.178 18.627 1.00 83.62 178 GLU A CA 1
ATOM 1327 C C . GLU A 1 178 ? -27.302 1.394 19.941 1.00 83.62 178 GLU A C 1
ATOM 1329 O O . GLU A 1 178 ? -27.197 1.959 21.031 1.00 83.62 178 GLU A O 1
ATOM 1334 N N . GLU A 1 179 ? -27.435 0.074 19.845 1.00 83.88 179 GLU A N 1
ATOM 1335 C CA . GLU A 1 179 ? -27.477 -0.827 20.992 1.00 83.88 179 GLU A CA 1
ATOM 1336 C C . GLU A 1 179 ? -26.109 -0.929 21.672 1.00 83.88 179 GLU A C 1
ATOM 1338 O O . GLU A 1 179 ? -26.031 -0.922 22.901 1.00 83.88 179 GLU A O 1
ATOM 1343 N N . MET A 1 180 ? -25.021 -0.888 20.893 1.00 77.75 180 MET A N 1
ATOM 1344 C CA . MET A 1 180 ? -23.662 -0.766 21.425 1.00 77.75 180 MET A CA 1
ATOM 1345 C C . MET A 1 180 ? -23.434 0.567 22.141 1.00 77.75 180 MET A C 1
ATOM 1347 O O . MET A 1 180 ? -22.887 0.581 23.244 1.00 77.75 180 MET A O 1
ATOM 1351 N N . GLU A 1 181 ? -23.857 1.688 21.548 1.00 80.50 181 GLU A N 1
ATOM 1352 C CA . GLU A 1 181 ? -23.746 3.002 22.194 1.00 80.50 181 GLU A CA 1
ATOM 1353 C C . GLU A 1 181 ? -24.542 3.052 23.503 1.00 80.50 181 GLU A C 1
ATOM 1355 O O . GLU A 1 181 ? -24.072 3.613 24.497 1.00 80.50 181 GLU A O 1
ATOM 1360 N N . ARG A 1 182 ? -25.722 2.419 23.536 1.00 83.31 182 ARG A N 1
ATOM 1361 C CA . ARG A 1 182 ? -26.552 2.321 24.741 1.00 83.31 182 ARG A CA 1
ATOM 1362 C C . ARG A 1 182 ? -25.923 1.408 25.798 1.00 83.31 182 ARG A C 1
ATOM 1364 O O . ARG A 1 182 ? -25.883 1.800 26.962 1.00 83.31 182 ARG A O 1
ATOM 1371 N N . ALA A 1 183 ? -25.386 0.251 25.409 1.00 80.81 183 ALA A N 1
ATOM 1372 C CA . ALA A 1 183 ? -24.706 -0.677 26.314 1.00 80.81 183 ALA A CA 1
ATOM 1373 C C . ALA A 1 183 ? -23.433 -0.067 26.922 1.00 80.81 183 ALA A C 1
ATOM 1375 O O . ALA A 1 183 ? -23.166 -0.253 28.104 1.00 80.81 183 ALA A O 1
ATOM 1376 N N . MET A 1 184 ? -22.677 0.718 26.149 1.00 73.19 184 MET A N 1
ATOM 1377 C CA . MET A 1 184 ? -21.472 1.400 26.639 1.00 73.19 184 MET A CA 1
ATOM 1378 C C . MET A 1 184 ? -21.769 2.632 27.507 1.00 73.19 184 MET A C 1
ATOM 1380 O O . MET A 1 184 ? -20.886 3.081 28.237 1.00 73.19 184 MET A O 1
ATOM 1384 N N . ARG A 1 185 ? -22.988 3.188 27.447 1.00 77.62 185 ARG A N 1
ATOM 1385 C CA . ARG A 1 185 ? -23.417 4.296 28.319 1.00 77.62 185 ARG A CA 1
ATOM 1386 C C . ARG A 1 185 ? -23.900 3.855 29.695 1.00 77.62 185 ARG A C 1
ATOM 1388 O O . ARG A 1 185 ? -23.976 4.713 30.569 1.00 77.62 185 ARG A O 1
ATOM 1395 N N . MET A 1 186 ? -24.256 2.586 29.891 1.00 74.62 186 MET A N 1
ATOM 1396 C CA . MET A 1 186 ? -24.727 2.100 31.188 1.00 74.62 186 MET A CA 1
ATOM 1397 C C . MET A 1 186 ? -23.544 1.523 31.979 1.00 74.62 186 MET A C 1
ATOM 1399 O O . MET A 1 186 ? -23.081 0.435 31.639 1.00 74.62 186 MET A O 1
ATOM 1403 N N . PRO A 1 187 ? -23.009 2.241 32.989 1.00 58.50 187 PRO A N 1
ATOM 1404 C CA . PRO A 1 187 ? -22.007 1.675 33.885 1.00 58.50 187 PRO A CA 1
ATOM 1405 C C . PRO A 1 187 ? -22.655 0.518 34.657 1.00 58.50 187 PRO A C 1
ATOM 1407 O O . PRO A 1 187 ? -23.653 0.725 35.348 1.00 58.50 187 PRO A O 1
ATOM 1410 N N . GLY A 1 188 ? -22.137 -0.694 34.450 1.00 60.81 188 GLY A N 1
ATOM 1411 C CA . GLY A 1 188 ? -22.519 -1.896 35.197 1.00 60.81 188 GLY A CA 1
ATOM 1412 C C . GLY A 1 188 ? -21.820 -1.991 36.542 1.00 60.81 188 GLY A C 1
ATOM 1413 O O . GLY A 1 188 ? -20.727 -1.393 36.676 1.00 60.81 188 GLY A O 1
#

Solvent-accessible surface area (backbone atoms only — not comparable to full-atom values): 10662 Å² total; per-residue (Å²): 135,88,87,78,85,76,67,83,76,74,94,78,56,95,79,56,72,78,63,70,88,65,71,53,85,65,55,75,68,60,62,63,55,48,54,49,51,52,22,50,53,37,32,51,52,15,49,54,40,30,52,52,13,49,51,40,31,51,50,20,56,50,50,50,58,52,48,54,52,50,53,53,48,41,73,73,36,73,74,77,58,91,58,87,71,79,66,89,62,54,80,59,47,54,42,50,51,41,33,52,50,10,54,50,35,34,51,53,13,52,51,31,33,54,36,18,60,42,51,63,63,56,76,53,72,65,51,54,56,53,38,42,55,54,42,51,62,52,26,76,41,86,82,42,29,67,60,36,51,50,51,42,55,52,50,49,57,56,66,67,34,64,71,54,49,50,52,44,48,42,45,74,76,66,50,49,74,69,55,50,55,52,58,71,67,54,88,126